Protein AF-A0A858RF73-F1 (afdb_monomer)

Mean predicted aligned error: 11.06 Å

Structure (mmCIF, N/CA/C/O backbone):
data_AF-A0A858RF73-F1
#
_entry.id   AF-A0A858RF73-F1
#
loop_
_atom_site.group_PDB
_atom_site.id
_atom_site.type_symbol
_atom_site.label_atom_id
_atom_site.label_alt_id
_atom_site.label_comp_id
_atom_site.label_asym_id
_atom_site.label_entity_id
_atom_site.label_seq_id
_atom_site.pdbx_PDB_ins_code
_atom_site.Cartn_x
_atom_site.Cartn_y
_atom_site.Cartn_z
_atom_site.occupancy
_atom_site.B_iso_or_equiv
_atom_site.auth_seq_id
_atom_site.auth_comp_id
_atom_site.auth_asym_id
_atom_site.auth_atom_id
_atom_site.pdbx_PDB_model_num
ATOM 1 N N . MET A 1 1 ? -6.865 -16.327 -12.832 1.00 38.84 1 MET A N 1
ATOM 2 C CA . MET A 1 1 ? -8.098 -15.538 -12.627 1.00 38.84 1 MET A CA 1
ATOM 3 C C . MET A 1 1 ? -7.646 -14.221 -12.017 1.00 38.84 1 MET A C 1
ATOM 5 O O . MET A 1 1 ? -6.972 -14.278 -10.998 1.00 38.84 1 MET A O 1
ATOM 9 N N . ALA A 1 2 ? -7.846 -13.083 -12.684 1.00 36.78 2 ALA A N 1
ATOM 10 C CA . ALA A 1 2 ? -7.407 -11.799 -12.136 1.00 36.78 2 ALA A CA 1
ATOM 11 C C . ALA A 1 2 ? -8.245 -11.484 -10.890 1.00 36.78 2 ALA A C 1
ATOM 13 O O . ALA A 1 2 ? -9.472 -11.554 -10.955 1.00 36.78 2 ALA A O 1
ATOM 14 N N . VAL A 1 3 ? -7.595 -11.196 -9.762 1.00 43.50 3 VAL A N 1
ATOM 15 C CA . VAL A 1 3 ? -8.298 -10.731 -8.563 1.00 43.50 3 VAL A CA 1
ATOM 16 C C . VAL A 1 3 ? -8.797 -9.317 -8.873 1.00 43.50 3 VAL A C 1
ATOM 18 O O . VAL A 1 3 ? -7.972 -8.474 -9.237 1.00 43.50 3 VAL A O 1
ATOM 21 N N . PRO A 1 4 ? -10.110 -9.040 -8.805 1.00 59.59 4 PRO A N 1
ATOM 22 C CA . PRO A 1 4 ? -10.608 -7.690 -9.016 1.00 59.59 4 PRO A CA 1
ATOM 23 C C . PRO A 1 4 ? -10.001 -6.778 -7.948 1.00 59.59 4 PRO A C 1
ATOM 25 O O . PRO A 1 4 ? -10.133 -7.039 -6.754 1.00 59.59 4 PRO A O 1
ATOM 28 N N . TYR A 1 5 ? -9.311 -5.728 -8.383 1.00 59.75 5 TYR A N 1
ATOM 29 C CA . TYR A 1 5 ? -8.784 -4.694 -7.503 1.00 59.75 5 TYR A CA 1
ATOM 30 C C . TYR A 1 5 ? -9.421 -3.355 -7.865 1.00 59.75 5 TYR A C 1
ATOM 32 O O . TYR A 1 5 ? -9.633 -3.047 -9.038 1.00 59.75 5 TYR A O 1
ATOM 40 N N . THR A 1 6 ? -9.697 -2.548 -6.846 1.00 63.34 6 THR A N 1
ATOM 41 C CA . THR A 1 6 ? -10.168 -1.173 -7.005 1.00 63.34 6 THR A CA 1
ATOM 42 C C . THR A 1 6 ? -9.096 -0.258 -6.447 1.00 63.34 6 THR A C 1
ATOM 44 O O . THR A 1 6 ? -8.829 -0.268 -5.246 1.00 63.34 6 THR A O 1
ATOM 47 N N . TRP A 1 7 ? -8.463 0.527 -7.316 1.00 64.56 7 TRP A N 1
ATOM 48 C CA . TRP A 1 7 ? -7.555 1.575 -6.868 1.00 64.56 7 TRP A CA 1
ATOM 49 C C . TRP A 1 7 ? -8.360 2.789 -6.410 1.00 64.56 7 TRP A C 1
ATOM 51 O O . TRP A 1 7 ? -9.162 3.328 -7.172 1.00 64.56 7 TRP A O 1
ATOM 61 N N . ILE A 1 8 ? -8.128 3.231 -5.176 1.00 61.16 8 ILE A N 1
ATOM 62 C CA . ILE A 1 8 ? -8.680 4.476 -4.641 1.00 61.16 8 ILE A CA 1
ATOM 63 C C . ILE A 1 8 ? -7.525 5.493 -4.652 1.00 61.16 8 ILE A C 1
ATOM 65 O O . ILE A 1 8 ? -6.563 5.297 -3.908 1.00 61.16 8 ILE A O 1
ATOM 69 N N . PRO A 1 9 ? -7.552 6.526 -5.521 1.00 51.78 9 PRO A N 1
ATOM 70 C CA . PRO A 1 9 ? -6.436 7.457 -5.694 1.00 51.78 9 PRO A CA 1
ATOM 71 C C . PRO A 1 9 ? -5.955 8.083 -4.379 1.00 51.78 9 PRO A C 1
ATOM 73 O O . PRO A 1 9 ? -6.776 8.475 -3.561 1.00 51.78 9 PRO A O 1
ATOM 76 N N . SER A 1 10 ? -4.628 8.173 -4.232 1.00 47.91 10 SER A N 1
ATOM 77 C CA . SER A 1 10 ? -3.803 8.613 -3.090 1.00 47.91 10 SER A CA 1
ATOM 78 C C . SER A 1 10 ? -4.436 9.585 -2.091 1.00 47.91 10 SER A C 1
ATOM 80 O O . SER A 1 10 ? -4.710 10.742 -2.417 1.00 47.91 10 SER A O 1
ATOM 82 N N . TRP A 1 11 ? -4.555 9.134 -0.845 1.00 52.59 11 TRP A N 1
ATOM 83 C CA . TRP A 1 11 ? -5.112 9.867 0.286 1.00 52.59 11 TRP A CA 1
ATOM 84 C C . TRP A 1 11 ? -4.001 10.003 1.352 1.00 52.59 11 TRP A C 1
ATOM 86 O O . TRP A 1 11 ? -3.574 9.014 1.946 1.00 52.59 11 TRP A O 1
ATOM 96 N N . SER A 1 12 ? -3.489 11.221 1.567 1.00 56.09 12 SER A N 1
ATOM 97 C CA . SER A 1 12 ? -2.581 11.593 2.663 1.00 56.09 12 SER A CA 1
ATOM 98 C C . SER A 1 12 ? -3.153 11.153 4.020 1.00 56.09 12 SER A C 1
ATOM 100 O O . SER A 1 12 ? -4.346 10.897 4.146 1.00 56.09 12 SER A O 1
ATOM 102 N N . GLY A 1 13 ? -2.337 11.050 5.076 1.00 60.75 13 GLY A N 1
ATOM 103 C CA . GLY A 1 13 ? -2.698 10.311 6.302 1.00 60.75 13 GLY A CA 1
ATOM 104 C C . GLY A 1 13 ? -4.062 10.615 6.965 1.00 60.75 13 GLY A C 1
ATOM 105 O O . GLY A 1 13 ? -4.575 9.771 7.695 1.00 60.75 13 GLY A O 1
ATOM 106 N N . LYS A 1 14 ? -4.687 11.783 6.757 1.00 65.62 14 LYS A N 1
ATOM 107 C CA . LYS A 1 14 ? -6.074 12.036 7.215 1.00 65.62 14 LYS A CA 1
ATOM 108 C C . LYS A 1 14 ? -7.123 11.426 6.292 1.00 65.62 14 LYS A C 1
ATOM 110 O O . LYS A 1 14 ? -8.140 10.925 6.757 1.00 65.62 14 LYS A O 1
ATOM 115 N N . GLU A 1 15 ? -6.869 11.482 5.000 1.00 72.38 15 GLU A N 1
ATOM 116 C CA . GLU A 1 15 ? -7.739 10.952 3.971 1.00 72.38 15 GLU A CA 1
ATOM 117 C C . GLU A 1 15 ? -7.729 9.415 4.068 1.00 72.38 15 GLU A C 1
ATOM 119 O O . GLU A 1 15 ? -8.795 8.820 4.071 1.00 72.38 15 GLU A O 1
ATOM 124 N N . SER A 1 16 ? -6.603 8.744 4.350 1.00 83.31 16 SER A N 1
ATOM 125 C CA . SER A 1 16 ? -6.603 7.272 4.515 1.00 83.31 16 SER A CA 1
ATOM 126 C C . SER A 1 16 ? -7.621 6.773 5.559 1.00 83.31 16 SER A C 1
ATOM 128 O O . SER A 1 16 ? -8.284 5.755 5.359 1.00 83.31 16 SER A O 1
ATOM 130 N N . ARG A 1 17 ? -7.850 7.546 6.629 1.00 89.62 17 ARG A N 1
ATOM 131 C CA . ARG A 1 17 ? -8.868 7.266 7.659 1.00 89.62 17 ARG A CA 1
ATOM 132 C C . ARG A 1 17 ? -10.298 7.494 7.165 1.00 89.62 17 ARG A C 1
ATOM 134 O O . ARG A 1 17 ? -11.214 6.770 7.555 1.00 89.62 17 ARG A O 1
ATOM 141 N N . GLN A 1 18 ? -10.496 8.450 6.262 1.00 91.25 18 GLN A N 1
ATOM 142 C CA . GLN A 1 18 ? -11.764 8.629 5.560 1.00 91.25 18 GLN A CA 1
ATOM 143 C C . GLN A 1 18 ? -12.116 7.383 4.732 1.00 91.25 18 GLN A C 1
ATOM 145 O O . GLN A 1 18 ? -13.275 6.980 4.720 1.00 91.25 18 GLN A O 1
ATOM 150 N N . ALA A 1 19 ? -11.137 6.754 4.070 1.00 91.12 19 ALA A N 1
ATOM 151 C CA . ALA A 1 19 ? -11.366 5.510 3.333 1.00 91.12 19 ALA A CA 1
ATOM 152 C C . ALA A 1 19 ? -11.594 4.330 4.289 1.00 91.12 19 ALA A C 1
ATOM 154 O O . ALA A 1 19 ? -12.567 3.595 4.133 1.00 91.12 19 ALA A O 1
ATOM 155 N N . LYS A 1 20 ? -10.755 4.195 5.324 1.00 94.56 20 LYS A N 1
ATOM 156 C CA . LYS A 1 20 ? -10.841 3.119 6.325 1.00 94.56 20 LYS A CA 1
ATOM 157 C C . LYS A 1 20 ? -12.199 3.065 7.035 1.00 94.56 20 LYS A C 1
ATOM 159 O O . LYS A 1 20 ? -12.769 2.001 7.235 1.00 94.56 20 LYS A O 1
ATOM 164 N N . THR A 1 21 ? -12.779 4.216 7.354 1.00 97.19 21 THR A N 1
ATOM 165 C CA . THR A 1 21 ? -14.109 4.269 7.988 1.00 97.19 21 THR A CA 1
ATOM 166 C C . THR A 1 21 ? -15.263 3.927 7.035 1.00 97.19 21 THR A C 1
ATOM 168 O O . THR A 1 21 ? -16.386 3.745 7.491 1.00 97.19 21 THR A O 1
ATOM 171 N N . ARG A 1 22 ? -15.000 3.800 5.726 1.00 95.75 22 ARG A N 1
ATOM 172 C CA . ARG A 1 22 ? -15.981 3.504 4.666 1.00 95.75 22 ARG A CA 1
ATOM 173 C C . ARG A 1 22 ? -15.716 2.175 3.954 1.00 95.75 22 ARG A C 1
ATOM 175 O O . ARG A 1 22 ? -16.241 1.953 2.869 1.00 95.75 22 ARG A O 1
ATOM 182 N N . LEU A 1 23 ? -14.926 1.278 4.551 1.00 95.62 23 LEU A N 1
ATOM 183 C CA . LEU A 1 23 ? -14.517 0.009 3.928 1.00 95.62 23 LEU A CA 1
ATOM 184 C C . LEU A 1 23 ? -15.682 -0.824 3.389 1.00 95.62 23 LEU A C 1
ATOM 186 O O . LEU A 1 23 ? -15.539 -1.457 2.346 1.00 95.62 23 LEU A O 1
ATOM 190 N N . PHE A 1 24 ? -16.837 -0.780 4.056 1.00 96.75 24 PHE A N 1
ATOM 191 C CA . PHE A 1 24 ? -18.052 -1.468 3.620 1.00 96.75 24 PHE A CA 1
ATOM 192 C C . PHE A 1 24 ? -18.466 -1.128 2.180 1.00 96.75 24 PHE A C 1
ATOM 194 O O . PHE A 1 24 ? -18.951 -2.000 1.468 1.00 96.75 24 PHE A O 1
ATOM 201 N N . GLU A 1 25 ? -18.254 0.116 1.739 1.00 94.81 25 GLU A N 1
ATOM 202 C CA . GLU A 1 25 ? -18.621 0.571 0.392 1.00 94.81 25 GLU A CA 1
ATOM 203 C C . GLU A 1 25 ? -17.716 0.000 -0.706 1.00 94.81 25 GLU A C 1
ATOM 205 O O . GLU A 1 25 ? -18.100 -0.019 -1.874 1.00 94.81 25 GLU A O 1
ATOM 210 N N . TYR A 1 26 ? -16.502 -0.427 -0.349 1.00 90.25 26 TYR A N 1
ATOM 211 C CA . TYR A 1 26 ? -15.470 -0.798 -1.317 1.00 90.25 26 TYR A CA 1
ATOM 212 C C . TYR A 1 26 ? -15.345 -2.302 -1.530 1.00 90.25 26 TYR A C 1
ATOM 214 O O . TYR A 1 26 ? -14.797 -2.727 -2.546 1.00 90.25 26 TYR A O 1
ATOM 222 N N . THR A 1 27 ? -15.817 -3.112 -0.584 1.00 90.38 27 THR A N 1
ATOM 223 C CA . THR A 1 27 ? -15.728 -4.569 -0.695 1.00 90.38 27 THR A CA 1
ATOM 224 C C . THR A 1 27 ? -16.958 -5.155 -1.402 1.00 90.38 27 THR A C 1
ATOM 226 O O . THR A 1 27 ? -18.083 -4.950 -0.945 1.00 90.38 27 THR A O 1
ATOM 229 N N . PRO A 1 28 ? -16.767 -5.927 -2.488 1.00 90.56 28 PRO A N 1
ATOM 230 C CA . PRO A 1 28 ? -17.842 -6.672 -3.138 1.00 90.56 28 PRO A CA 1
ATOM 231 C C . PRO A 1 28 ? -18.076 -8.060 -2.513 1.00 90.56 28 PRO A C 1
ATOM 233 O O . PRO A 1 28 ? -18.876 -8.827 -3.041 1.00 90.56 28 PRO A O 1
ATOM 236 N N . PHE A 1 29 ? -17.340 -8.426 -1.458 1.00 94.81 29 PHE A N 1
ATOM 237 C CA . PHE A 1 29 ? -17.298 -9.793 -0.935 1.00 94.81 29 PHE A CA 1
ATOM 238 C C . PHE A 1 29 ? -18.193 -9.972 0.286 1.00 94.81 29 PHE A C 1
ATOM 240 O O . PHE A 1 29 ? -18.155 -9.153 1.203 1.00 94.81 29 PHE A O 1
ATOM 247 N N . ASP A 1 30 ? -18.906 -11.099 0.347 1.00 96.25 30 ASP A N 1
ATOM 248 C CA . ASP A 1 30 ? -19.790 -11.450 1.467 1.00 96.25 30 ASP A CA 1
ATOM 249 C C . ASP A 1 30 ? -19.056 -11.573 2.806 1.00 96.25 30 ASP A C 1
ATOM 251 O O . ASP A 1 30 ? -19.640 -11.298 3.851 1.00 96.25 30 ASP A O 1
ATOM 255 N N . LEU A 1 31 ? -17.782 -11.966 2.775 1.00 97.56 31 LEU A N 1
ATOM 256 C CA . LEU A 1 31 ? -16.868 -12.023 3.911 1.00 97.56 31 LEU A CA 1
ATOM 257 C C . LEU A 1 31 ? -15.604 -11.251 3.537 1.00 97.56 31 LEU A C 1
ATOM 259 O O . LEU A 1 31 ? -15.007 -11.502 2.492 1.00 97.56 31 LEU A O 1
ATOM 263 N N . THR A 1 32 ? -15.210 -10.298 4.374 1.00 97.75 32 THR A N 1
ATOM 264 C CA . THR A 1 32 ? -14.082 -9.405 4.093 1.00 97.75 32 THR A CA 1
ATOM 265 C C . THR A 1 32 ? -13.086 -9.420 5.241 1.00 97.75 32 THR A C 1
ATOM 267 O O . THR A 1 32 ? -13.483 -9.273 6.395 1.00 97.75 32 THR A O 1
ATOM 270 N N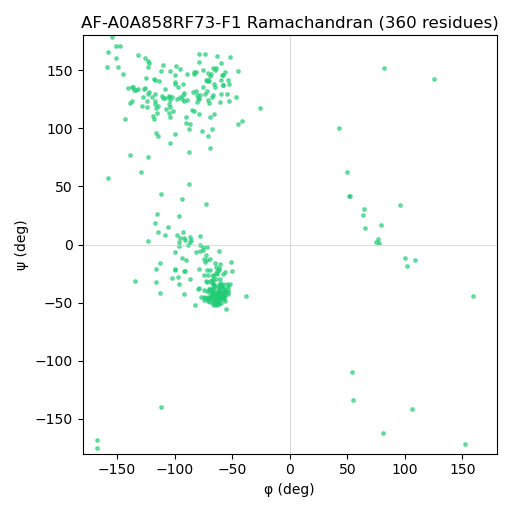 . LEU A 1 33 ? -11.799 -9.542 4.907 1.00 97.31 33 LEU A N 1
ATOM 271 C CA . LEU A 1 33 ? -10.668 -9.244 5.782 1.00 97.31 33 LEU A CA 1
ATOM 272 C C . LEU A 1 33 ? -10.046 -7.919 5.337 1.00 97.31 33 LEU A C 1
ATOM 274 O O . LEU A 1 33 ? -9.586 -7.786 4.205 1.00 97.31 33 LEU A O 1
ATOM 278 N N . PHE A 1 34 ? -10.021 -6.951 6.243 1.00 97.12 34 PHE A N 1
ATOM 279 C CA . PHE A 1 34 ? -9.218 -5.745 6.117 1.00 97.12 34 PHE A CA 1
ATOM 280 C C . PHE A 1 34 ? -7.948 -5.885 6.944 1.00 97.12 34 PHE A C 1
ATOM 282 O O . PHE A 1 34 ? -7.993 -6.354 8.084 1.00 97.12 34 PHE A O 1
ATOM 289 N N . VAL A 1 35 ? -6.845 -5.411 6.375 1.00 95.19 35 VAL A N 1
ATOM 290 C CA . VAL A 1 35 ? -5.550 -5.301 7.034 1.00 95.19 35 VAL A CA 1
ATOM 291 C C . VAL A 1 35 ? -4.920 -3.947 6.711 1.00 95.19 35 VAL A C 1
ATOM 293 O O . VAL A 1 35 ? -4.954 -3.506 5.559 1.00 95.19 35 VAL A O 1
ATOM 296 N N . ASP A 1 36 ? -4.362 -3.274 7.718 1.00 92.81 36 ASP A N 1
ATOM 297 C CA . ASP A 1 36 ? -3.586 -2.052 7.503 1.00 92.81 36 ASP A CA 1
ATOM 298 C C . ASP A 1 36 ? -2.330 -2.363 6.669 1.00 92.81 36 ASP A C 1
ATOM 300 O O . ASP A 1 36 ? -1.784 -3.469 6.688 1.00 92.81 36 ASP A O 1
ATOM 304 N N . THR A 1 37 ? -1.847 -1.369 5.924 1.00 86.56 37 THR A N 1
ATOM 305 C CA . THR A 1 37 ? -0.692 -1.523 5.022 1.00 86.56 37 THR A CA 1
ATOM 306 C C . THR A 1 37 ? 0.637 -1.720 5.748 1.00 86.56 37 THR A C 1
ATOM 308 O O . THR A 1 37 ? 1.629 -2.088 5.127 1.00 86.56 37 THR A O 1
ATOM 311 N N . ASP A 1 38 ? 0.669 -1.484 7.056 1.00 85.75 38 ASP A N 1
ATOM 312 C CA . ASP A 1 38 ? 1.795 -1.759 7.942 1.00 85.75 38 ASP A CA 1
ATOM 313 C C . ASP A 1 38 ? 1.648 -3.107 8.664 1.00 85.75 38 ASP A C 1
ATOM 315 O O . ASP A 1 38 ? 2.239 -3.312 9.725 1.00 85.75 38 ASP A O 1
ATOM 319 N N . THR A 1 39 ? 0.888 -4.044 8.090 1.00 87.62 39 THR A N 1
ATOM 320 C CA . THR A 1 39 ? 0.773 -5.414 8.595 1.00 87.62 39 THR A CA 1
ATOM 321 C C . THR A 1 39 ? 1.443 -6.441 7.682 1.00 87.62 39 THR A C 1
ATOM 323 O O . THR A 1 39 ? 1.602 -6.231 6.479 1.00 87.62 39 THR A O 1
ATOM 326 N N . VAL A 1 40 ? 1.858 -7.571 8.258 1.00 84.94 40 VAL A N 1
ATOM 327 C CA . VAL A 1 40 ? 2.479 -8.692 7.536 1.00 84.94 40 VAL A CA 1
ATOM 328 C C . VAL A 1 40 ? 1.843 -10.003 7.980 1.00 84.94 40 VAL A C 1
ATOM 330 O O . VAL A 1 40 ? 1.719 -10.253 9.178 1.00 84.94 40 VAL A O 1
ATOM 333 N N . PHE A 1 41 ? 1.481 -10.859 7.025 1.00 85.38 41 PHE A N 1
ATOM 334 C CA . PHE A 1 41 ? 0.985 -12.207 7.302 1.00 85.38 41 PHE A CA 1
ATOM 335 C C . PHE A 1 41 ? 2.145 -13.160 7.595 1.00 85.38 41 PHE A C 1
ATOM 337 O O . PHE A 1 41 ? 3.069 -13.285 6.793 1.00 85.38 41 PHE A O 1
ATOM 344 N N . GLY A 1 42 ? 2.080 -13.843 8.734 1.00 82.56 42 GLY A N 1
ATOM 345 C CA . GLY A 1 42 ? 2.960 -14.962 9.074 1.00 82.56 42 GLY A CA 1
ATOM 346 C C . GLY A 1 42 ? 2.397 -16.321 8.658 1.00 82.56 42 GLY A C 1
ATOM 347 O O . GLY A 1 42 ? 3.160 -17.261 8.455 1.00 82.56 42 GLY A O 1
ATOM 348 N N . GLU A 1 43 ? 1.076 -16.433 8.493 1.00 86.06 43 GLU A N 1
ATOM 349 C CA . GLU A 1 43 ? 0.406 -17.671 8.089 1.00 86.06 43 GLU A CA 1
ATOM 350 C C . GLU A 1 43 ? -0.892 -17.398 7.309 1.00 86.06 43 GLU A C 1
ATOM 352 O O . GLU A 1 43 ? -1.362 -16.261 7.220 1.00 86.06 43 GLU A O 1
ATOM 357 N N . ALA A 1 44 ? -1.471 -18.454 6.731 1.00 89.44 44 ALA A N 1
ATOM 358 C CA . ALA A 1 44 ? -2.781 -18.385 6.090 1.00 89.44 44 ALA A C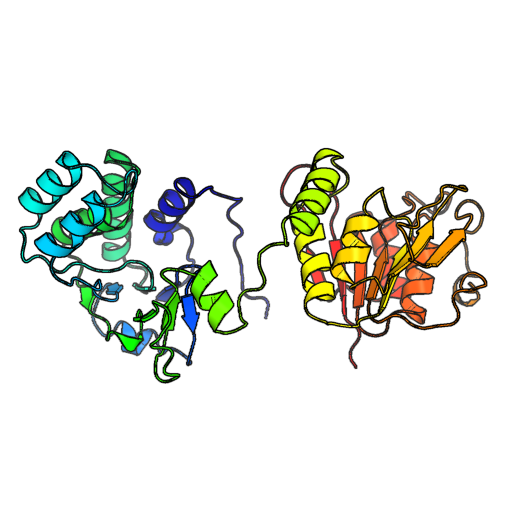A 1
ATOM 359 C C . ALA A 1 44 ? -3.898 -18.235 7.134 1.00 89.44 44 ALA A C 1
ATOM 361 O O . ALA A 1 44 ? -3.860 -18.862 8.189 1.00 89.44 44 ALA A O 1
ATOM 362 N N . ILE A 1 45 ? -4.913 -17.433 6.815 1.00 93.56 45 ILE A N 1
ATOM 363 C CA . ILE A 1 45 ? -5.986 -17.081 7.747 1.00 93.56 45 ILE A CA 1
ATOM 364 C C . ILE A 1 45 ? -7.305 -17.720 7.321 1.00 93.56 45 ILE A C 1
ATOM 366 O O . ILE A 1 45 ? -7.762 -17.508 6.197 1.00 93.56 45 ILE A O 1
ATOM 370 N N . ASP A 1 46 ? -7.954 -18.426 8.246 1.00 96.06 46 ASP A N 1
ATOM 371 C CA . ASP A 1 46 ? -9.344 -18.854 8.098 1.00 96.06 46 ASP A CA 1
ATOM 372 C C . ASP A 1 46 ? -10.286 -17.752 8.615 1.00 96.06 46 ASP A C 1
ATOM 374 O O . ASP A 1 46 ? -10.490 -17.572 9.817 1.00 96.06 46 ASP A O 1
ATOM 378 N N . MET A 1 47 ? -10.842 -16.964 7.692 1.00 96.81 47 MET A N 1
ATOM 379 C CA . MET A 1 47 ? -11.721 -15.838 8.029 1.00 96.81 47 MET A CA 1
ATOM 380 C C . MET A 1 47 ? -13.049 -16.278 8.663 1.00 96.81 47 MET A C 1
ATOM 382 O O . MET A 1 47 ? -13.612 -15.538 9.472 1.00 96.81 47 MET A O 1
ATOM 386 N N . GLU A 1 48 ? -13.555 -17.457 8.296 1.00 97.69 48 GLU A N 1
ATOM 387 C CA . GLU A 1 48 ? -14.802 -18.011 8.827 1.00 97.69 48 GLU A CA 1
ATOM 388 C C . GLU A 1 48 ? -14.611 -18.396 10.297 1.00 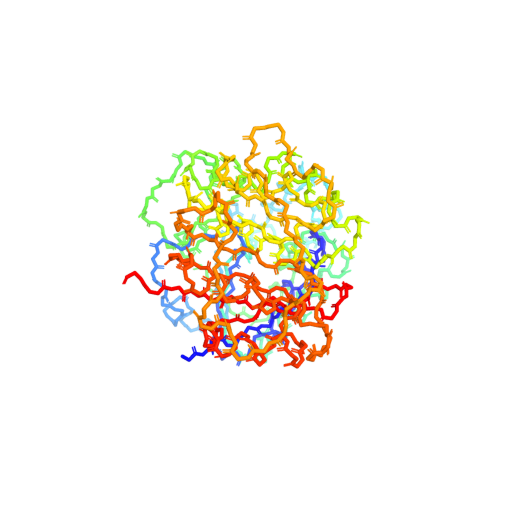97.69 48 GLU A C 1
ATOM 390 O O . GLU A 1 48 ? -15.409 -18.005 11.151 1.00 97.69 48 GLU A O 1
ATOM 395 N N . GLU A 1 49 ? -13.499 -19.062 10.619 1.00 96.44 49 GLU A N 1
ATOM 396 C CA . GLU A 1 49 ? -13.119 -19.371 12.000 1.00 96.44 49 GLU A CA 1
ATOM 397 C C . GLU A 1 49 ? -12.861 -18.095 12.818 1.00 96.44 49 GLU A C 1
ATOM 399 O O . GLU A 1 49 ? -13.340 -17.961 13.957 1.00 96.44 49 GLU A O 1
ATOM 404 N N . LEU A 1 50 ? -12.136 -17.125 12.242 1.00 96.19 50 LEU A N 1
ATOM 405 C CA . LEU A 1 50 ? -11.861 -15.850 12.904 1.00 96.19 50 LEU A CA 1
ATOM 406 C C . LEU A 1 50 ? -13.145 -15.135 13.300 1.00 96.19 50 LEU A C 1
ATOM 408 O O . LEU A 1 50 ? -13.260 -14.704 14.450 1.00 96.19 50 LEU A O 1
ATOM 412 N N . LEU A 1 51 ? -14.116 -15.051 12.392 1.00 98.25 51 LEU A N 1
ATOM 413 C CA . LEU A 1 51 ? -15.382 -14.377 12.648 1.00 98.25 51 LEU A CA 1
ATOM 414 C C . LEU A 1 51 ? -16.306 -15.195 13.564 1.00 98.25 51 LEU A C 1
ATOM 416 O O . LEU A 1 51 ? -16.867 -14.655 14.521 1.00 98.25 51 LEU A O 1
ATOM 420 N N . GLY A 1 52 ? -16.439 -16.499 13.311 1.00 97.25 52 GLY A N 1
ATOM 421 C CA . GLY A 1 52 ? -17.431 -17.360 13.952 1.00 97.25 52 GLY A CA 1
ATOM 422 C C . GLY A 1 52 ? -18.856 -16.822 13.776 1.00 97.25 52 GLY A C 1
ATOM 423 O O . GLY A 1 52 ? -19.241 -16.381 12.694 1.00 97.25 52 GLY A O 1
ATOM 424 N N . ASP A 1 53 ? -19.622 -16.805 14.870 1.00 97.56 53 ASP A N 1
ATOM 425 C CA . ASP A 1 53 ? -21.009 -16.315 14.883 1.00 97.56 53 ASP A CA 1
ATOM 426 C C . ASP A 1 53 ? -21.133 -14.795 15.091 1.00 97.56 53 ASP A C 1
ATOM 428 O O . ASP A 1 53 ? -22.250 -14.293 15.262 1.00 97.56 53 ASP A O 1
ATOM 432 N N . ALA A 1 54 ? -20.019 -14.058 15.153 1.00 98.31 54 ALA A N 1
ATOM 433 C CA . ALA A 1 54 ? -20.024 -12.612 15.358 1.00 98.31 54 ALA A CA 1
ATOM 434 C C . ALA A 1 54 ? -20.354 -11.846 14.067 1.00 98.31 54 ALA A C 1
ATOM 436 O O . ALA A 1 54 ? -20.299 -12.380 12.963 1.00 98.31 54 ALA A O 1
ATOM 437 N N . ASP A 1 55 ? -20.703 -10.568 14.215 1.00 98.38 55 ASP A N 1
ATOM 438 C CA . ASP A 1 55 ? -20.956 -9.687 13.071 1.00 98.38 55 ASP A CA 1
ATOM 439 C C . ASP A 1 55 ? -19.638 -9.038 12.586 1.00 98.38 55 ASP A C 1
ATOM 441 O O . ASP A 1 55 ? -19.471 -8.745 11.402 1.00 98.38 55 ASP A O 1
ATOM 445 N N . LEU A 1 56 ? -18.692 -8.844 13.512 1.00 98.44 56 LEU A N 1
ATOM 446 C CA . LEU A 1 56 ? -17.373 -8.248 13.304 1.00 98.44 56 LEU A CA 1
ATOM 447 C C . LEU A 1 56 ? -16.343 -8.929 14.222 1.00 98.44 56 LEU A C 1
ATOM 449 O O . LEU A 1 56 ? -16.664 -9.287 15.356 1.00 98.44 56 LEU A O 1
ATOM 453 N N . ALA A 1 57 ? -15.097 -9.067 13.779 1.00 98.56 57 ALA A N 1
ATOM 454 C CA . ALA A 1 57 ? -13.989 -9.534 14.607 1.00 98.56 57 ALA A CA 1
ATOM 455 C C . ALA A 1 57 ? -12.767 -8.620 14.463 1.00 98.56 57 ALA A C 1
ATOM 457 O O . ALA A 1 57 ? -12.408 -8.237 13.350 1.00 98.56 57 ALA A O 1
ATOM 458 N N . MET A 1 58 ? -12.153 -8.245 15.590 1.00 98.25 58 MET A N 1
ATOM 459 C CA . MET A 1 58 ? -11.012 -7.318 15.653 1.00 98.25 58 MET A CA 1
ATOM 460 C C . MET A 1 58 ? -10.087 -7.638 16.826 1.00 98.25 58 MET A C 1
ATOM 462 O O . MET A 1 58 ? -10.532 -8.149 17.856 1.00 98.25 58 MET A O 1
ATOM 466 N N . GLY A 1 59 ? -8.807 -7.290 16.703 1.00 96.06 59 GLY A N 1
ATOM 467 C CA . GLY A 1 59 ? -7.866 -7.353 17.823 1.00 96.06 59 GLY A CA 1
ATOM 468 C C . GLY A 1 59 ? -8.178 -6.302 18.890 1.00 96.06 59 GLY A C 1
ATOM 469 O O . GLY A 1 59 ? -8.602 -5.190 18.576 1.00 96.06 59 GLY A O 1
ATOM 470 N N . LEU A 1 60 ? -7.956 -6.637 20.161 1.00 96.75 60 LEU A N 1
ATOM 471 C CA . LEU A 1 60 ? -7.904 -5.623 21.215 1.00 96.75 60 LEU A CA 1
ATOM 472 C C . LEU A 1 60 ? -6.630 -4.787 21.066 1.00 96.75 60 LEU A C 1
ATOM 474 O O . LEU A 1 60 ? -5.592 -5.294 20.644 1.00 96.75 60 LEU A O 1
ATOM 478 N N . ASP A 1 61 ? -6.713 -3.517 21.443 1.00 94.94 61 ASP A N 1
ATOM 479 C CA . ASP A 1 61 ? -5.547 -2.648 21.535 1.00 94.94 61 ASP A CA 1
ATOM 480 C C . ASP A 1 61 ? -4.551 -3.160 22.595 1.00 94.94 61 ASP A C 1
ATOM 482 O O . ASP A 1 61 ? -4.901 -3.959 23.475 1.00 94.94 61 ASP A O 1
ATOM 486 N N . ALA A 1 62 ? -3.300 -2.691 22.524 1.00 90.69 62 ALA A N 1
ATOM 487 C CA . ALA A 1 62 ? -2.277 -2.993 23.522 1.00 90.69 62 ALA A CA 1
ATOM 488 C C . ALA A 1 62 ? -2.760 -2.649 24.943 1.00 90.69 62 ALA A C 1
ATOM 490 O O . ALA A 1 62 ? -2.524 -3.426 25.874 1.00 90.69 62 ALA A O 1
ATOM 491 N N . ASP A 1 63 ? -3.499 -1.542 25.077 1.00 93.88 63 ASP A N 1
ATOM 492 C CA . ASP A 1 63 ? -4.295 -1.216 26.256 1.00 93.88 63 ASP A CA 1
ATOM 493 C C . ASP A 1 63 ? -5.776 -1.571 26.006 1.00 93.88 63 ASP A C 1
ATOM 495 O O . ASP A 1 63 ? -6.536 -0.743 25.501 1.00 93.88 63 ASP A O 1
ATOM 499 N N . PRO A 1 64 ? -6.254 -2.766 26.409 1.00 95.31 64 PRO A N 1
ATOM 500 C CA . PRO A 1 64 ? -7.575 -3.275 26.014 1.00 95.31 64 PRO A CA 1
ATOM 501 C C . PRO A 1 64 ? -8.760 -2.550 26.675 1.00 95.31 64 PRO A C 1
ATOM 503 O O . PRO A 1 64 ? -9.911 -2.889 26.414 1.00 95.31 64 PRO A O 1
ATOM 506 N N . GLN A 1 65 ? -8.503 -1.585 27.560 1.00 97.81 65 GLN A N 1
ATOM 507 C CA . GLN A 1 65 ? -9.523 -0.780 28.230 1.00 97.81 65 GLN A CA 1
ATOM 508 C C . GLN A 1 65 ? -9.479 0.650 27.706 1.00 97.81 65 GLN A C 1
ATOM 510 O O . GLN A 1 65 ? -8.439 1.312 27.798 1.00 97.81 65 GLN A O 1
ATOM 515 N N . LEU A 1 66 ? -10.626 1.141 27.239 1.00 97.94 66 LEU A N 1
ATOM 516 C CA . LEU A 1 66 ? -10.764 2.439 26.584 1.00 97.94 66 LEU A CA 1
ATOM 517 C C . LEU A 1 66 ? -10.204 3.585 27.428 1.00 97.94 66 LEU A C 1
ATOM 519 O O . LEU A 1 66 ? -9.478 4.424 26.905 1.00 97.94 66 LEU A O 1
ATOM 523 N N . GLY A 1 67 ? -10.457 3.592 28.739 1.00 97.62 67 GLY A N 1
ATOM 524 C CA . GLY A 1 67 ? -9.940 4.614 29.651 1.00 97.62 67 GLY A CA 1
ATOM 525 C C . GLY A 1 67 ? -8.416 4.737 29.638 1.00 97.62 67 GLY A C 1
ATOM 526 O O . GLY A 1 67 ? -7.887 5.845 29.737 1.00 97.62 67 GLY A O 1
ATOM 527 N N . ARG A 1 68 ? -7.688 3.623 29.509 1.00 96.62 68 ARG A N 1
ATOM 528 C CA . ARG A 1 68 ? -6.220 3.639 29.450 1.00 96.62 68 ARG A CA 1
ATOM 529 C C . ARG A 1 68 ? -5.735 3.962 28.042 1.00 96.62 68 ARG A C 1
ATOM 531 O O . ARG A 1 68 ? -4.994 4.930 27.879 1.00 96.62 68 ARG A O 1
ATOM 538 N N . GLY A 1 69 ? -6.228 3.236 27.039 1.00 95.38 69 GLY A N 1
ATOM 539 C CA . GLY A 1 69 ? -5.802 3.406 25.648 1.00 95.38 69 GLY A CA 1
ATOM 540 C C . GLY A 1 69 ? -6.098 4.801 25.087 1.00 95.38 69 GLY A C 1
ATOM 541 O O . GLY A 1 69 ? -5.215 5.443 24.520 1.00 95.38 69 GLY A O 1
ATOM 542 N N . ALA A 1 70 ? -7.290 5.353 25.337 1.00 96.19 70 ALA A N 1
ATOM 543 C CA . ALA A 1 70 ? -7.655 6.690 24.859 1.00 96.19 70 ALA A CA 1
ATOM 544 C C . ALA A 1 70 ? -6.746 7.793 25.427 1.00 96.19 70 ALA A C 1
ATOM 546 O O . ALA A 1 70 ? -6.407 8.751 24.731 1.00 96.19 70 ALA A O 1
ATOM 547 N N . ARG A 1 71 ? -6.297 7.653 26.681 1.00 96.19 71 ARG A N 1
ATOM 548 C CA . ARG A 1 71 ? -5.397 8.624 27.323 1.00 96.19 71 ARG A CA 1
ATOM 549 C C . ARG A 1 71 ? -3.967 8.535 26.795 1.00 96.19 71 ARG A C 1
ATOM 551 O O . ARG A 1 71 ? -3.268 9.547 26.797 1.00 96.19 71 ARG A O 1
ATOM 558 N N . VAL A 1 72 ? -3.528 7.376 26.295 1.00 93.50 72 VAL A N 1
ATOM 559 C CA . VAL A 1 72 ? -2.230 7.255 25.607 1.00 93.50 72 VAL A CA 1
ATOM 560 C C . VAL A 1 72 ? -2.194 8.152 24.369 1.00 93.50 72 VAL A C 1
ATOM 562 O O . VAL A 1 72 ? -1.178 8.805 24.129 1.00 93.50 72 VAL A O 1
ATOM 565 N N . PHE A 1 73 ? -3.307 8.283 23.642 1.00 91.38 73 PHE A N 1
ATOM 566 C CA . PHE A 1 73 ? -3.370 9.116 22.436 1.00 91.38 73 PHE A CA 1
ATOM 567 C C . PHE A 1 73 ? -3.154 10.609 22.720 1.00 91.38 73 PHE A C 1
ATOM 569 O O . PHE A 1 73 ? -2.671 11.325 21.844 1.00 91.38 73 PHE A O 1
ATOM 576 N N . LEU A 1 74 ? -3.422 11.088 23.943 1.00 93.69 74 LEU A N 1
ATOM 577 C CA . LEU A 1 74 ? -3.154 12.481 24.332 1.00 93.69 74 LEU A CA 1
ATOM 578 C C . LEU A 1 74 ? -1.659 12.832 24.306 1.00 93.69 74 LEU A C 1
ATOM 580 O O . LEU A 1 74 ? -1.312 14.007 24.218 1.00 93.69 74 LEU A O 1
ATOM 584 N N . LYS A 1 75 ? -0.771 11.829 24.339 1.00 93.06 75 LYS A N 1
ATOM 585 C CA . LYS A 1 75 ? 0.681 12.021 24.215 1.00 93.06 75 LYS A CA 1
ATOM 586 C C . LYS A 1 75 ? 1.124 12.350 22.786 1.00 93.06 75 LYS A C 1
ATOM 588 O O . LYS A 1 75 ? 2.265 12.765 22.604 1.00 93.06 75 LYS A O 1
ATOM 593 N N . TYR A 1 76 ? 0.251 12.176 21.791 1.00 87.06 76 TYR A N 1
ATOM 594 C CA . TYR A 1 76 ? 0.564 12.344 20.372 1.00 87.06 76 TYR A CA 1
ATOM 595 C C . TYR A 1 76 ? -0.252 13.502 19.777 1.00 87.06 76 TYR A C 1
ATOM 597 O O . TYR A 1 76 ? -1.412 13.319 19.383 1.00 87.06 76 TYR A O 1
ATOM 605 N N . PRO A 1 77 ? 0.329 14.717 19.695 1.00 80.88 77 PRO A N 1
ATOM 606 C CA . PRO A 1 77 ? -0.337 15.866 19.094 1.00 80.88 77 PRO A CA 1
ATOM 607 C C . PRO A 1 77 ? -0.845 15.540 17.683 1.00 80.88 77 PRO A C 1
ATOM 609 O O . PRO A 1 77 ? -0.090 15.113 16.816 1.00 80.88 77 PRO A O 1
ATOM 612 N N . GLY A 1 78 ? -2.148 15.725 17.460 1.00 84.31 78 GLY A N 1
ATOM 613 C CA . GLY A 1 78 ? -2.809 15.442 16.180 1.00 84.31 78 GLY A CA 1
ATOM 614 C C . GLY A 1 78 ? -3.604 14.133 16.135 1.00 84.31 78 GLY A C 1
ATOM 615 O O . GLY A 1 78 ? -4.513 14.034 15.314 1.00 84.31 78 GLY A O 1
ATOM 616 N N . PHE A 1 79 ? -3.358 13.182 17.044 1.00 87.38 79 PHE A N 1
ATOM 617 C CA . PHE A 1 79 ? -4.118 11.922 17.100 1.00 87.38 79 PHE A CA 1
ATOM 618 C C . PHE A 1 79 ? -5.479 12.084 17.778 1.00 87.38 79 PHE A C 1
ATOM 620 O O . PHE A 1 79 ? -6.453 11.481 17.340 1.00 87.38 79 PHE A O 1
ATOM 627 N N . THR A 1 80 ? -5.562 12.911 18.821 1.00 94.31 80 THR A N 1
ATOM 628 C CA . THR A 1 80 ? -6.814 13.191 19.542 1.00 94.31 80 THR A CA 1
ATOM 629 C C . THR A 1 80 ? -6.770 14.566 20.225 1.00 94.31 80 THR A C 1
ATOM 631 O O . THR A 1 80 ? -5.774 15.289 20.108 1.00 94.31 80 THR A O 1
ATOM 634 N N . SER A 1 81 ? -7.855 14.958 20.890 1.00 96.12 81 SER A N 1
ATOM 635 C CA . SER A 1 81 ? -7.939 16.080 21.830 1.00 96.12 81 SER A CA 1
ATOM 636 C C . SER A 1 81 ? -8.513 15.602 23.168 1.00 96.12 81 SER A C 1
ATOM 638 O O . SER A 1 81 ? -9.182 14.573 23.223 1.00 96.12 81 SER A O 1
ATOM 640 N N . ALA A 1 82 ? -8.291 16.359 24.249 1.00 97.06 82 ALA A N 1
ATOM 641 C CA . ALA A 1 82 ? -8.903 16.051 25.547 1.00 97.06 82 ALA A CA 1
ATOM 642 C C . ALA A 1 82 ? -10.436 15.989 25.448 1.00 97.06 82 ALA A C 1
ATOM 644 O O . ALA A 1 82 ? -11.036 15.034 25.919 1.00 97.06 82 ALA A O 1
ATOM 645 N N . ALA A 1 83 ? -11.044 16.933 24.722 1.00 97.62 83 ALA A N 1
ATOM 646 C CA . ALA A 1 83 ? -12.487 16.958 24.497 1.00 97.62 83 ALA A CA 1
ATOM 647 C C . ALA A 1 83 ? -13.010 15.691 23.795 1.00 97.62 83 ALA A C 1
ATOM 649 O O . ALA A 1 83 ? -14.046 15.164 24.189 1.00 97.62 83 ALA A O 1
ATOM 650 N N . GLU A 1 84 ? -12.290 15.176 22.789 1.00 97.94 84 GLU A N 1
ATOM 651 C CA . GLU A 1 84 ? -12.685 13.936 22.108 1.00 97.94 84 GLU A CA 1
ATOM 652 C C . GLU A 1 84 ? -12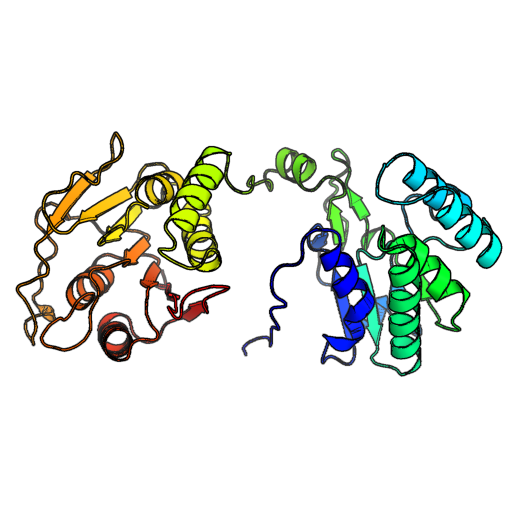.590 12.724 23.042 1.00 97.94 84 GLU A C 1
ATOM 654 O O . GLU A 1 84 ? -13.478 11.866 23.042 1.00 97.94 84 GLU A O 1
ATOM 659 N N . VAL A 1 85 ? -11.522 12.644 23.840 1.00 98.12 85 VAL A N 1
ATOM 660 C CA . VAL A 1 85 ? -11.347 11.579 24.835 1.00 98.12 85 VAL A CA 1
ATOM 661 C C . VAL A 1 85 ? -12.465 11.637 25.873 1.00 98.12 85 VAL A C 1
ATOM 663 O O . VAL A 1 85 ? -13.119 10.622 26.095 1.00 98.12 85 VAL A O 1
ATOM 666 N N . ASP A 1 86 ? -12.743 12.808 26.442 1.00 98.31 86 ASP A N 1
ATOM 667 C CA . ASP A 1 86 ? -13.778 12.990 27.459 1.00 98.31 86 ASP A CA 1
ATOM 668 C C . ASP A 1 86 ? -15.176 12.650 26.919 1.00 98.31 86 ASP A C 1
ATOM 670 O O . ASP A 1 86 ? -15.907 11.904 27.569 1.00 98.31 86 ASP A O 1
ATOM 674 N N . GLU A 1 87 ? -15.551 13.105 25.711 1.00 98.31 87 GLU A N 1
ATOM 675 C CA . GLU A 1 87 ? -16.826 12.701 25.080 1.00 98.31 87 GLU A CA 1
ATOM 676 C C . GLU A 1 87 ? -16.903 11.178 24.930 1.00 98.31 87 GLU A C 1
ATOM 678 O O . GLU A 1 87 ? -17.916 10.560 25.262 1.00 98.31 87 GLU A O 1
ATOM 683 N N . THR A 1 88 ? -15.822 10.561 24.452 1.00 98.50 88 THR A N 1
ATOM 684 C CA . THR A 1 88 ? -15.777 9.118 24.193 1.00 98.50 88 THR A CA 1
ATOM 685 C C . THR A 1 88 ? -15.897 8.311 25.485 1.00 98.50 88 THR A C 1
ATOM 687 O O . THR A 1 88 ? -16.649 7.337 25.525 1.00 98.50 88 THR A O 1
ATOM 690 N N . LEU A 1 89 ? -15.209 8.726 26.553 1.00 98.38 89 LEU A N 1
ATOM 691 C CA . LEU A 1 89 ? -15.273 8.073 27.862 1.00 98.38 89 LEU A CA 1
ATOM 692 C C . LEU A 1 89 ? -16.624 8.278 28.548 1.00 98.38 89 LEU A C 1
ATOM 694 O O . LEU A 1 89 ? -17.135 7.334 29.145 1.00 98.38 89 LEU A O 1
ATOM 698 N N . ASN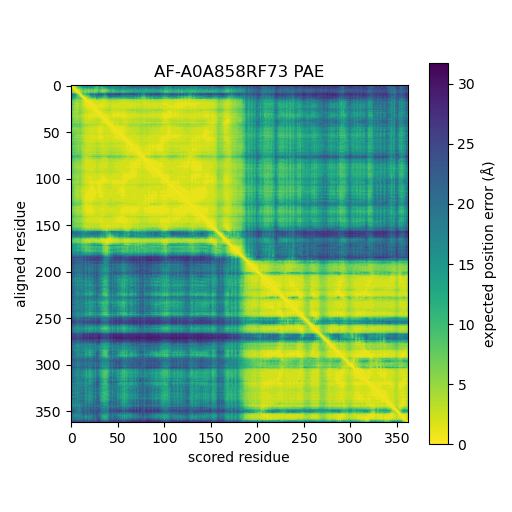 A 1 90 ? -17.230 9.459 28.421 1.00 98.50 90 ASN A N 1
ATOM 699 C CA . ASN A 1 90 ? -18.571 9.717 28.947 1.00 98.50 90 ASN A CA 1
ATOM 700 C C . ASN A 1 90 ? -19.636 8.872 28.238 1.00 98.50 90 ASN A C 1
ATOM 702 O O . ASN A 1 90 ? -20.587 8.428 28.877 1.00 98.50 90 ASN A O 1
ATOM 706 N N . LEU A 1 91 ? -19.478 8.640 26.931 1.00 98.25 91 LEU A N 1
ATOM 707 C CA . LEU A 1 91 ? -20.405 7.823 26.152 1.00 98.25 91 LEU A CA 1
ATOM 708 C C . LEU A 1 91 ? -20.240 6.324 26.433 1.00 98.25 91 LEU A C 1
ATOM 710 O O . LEU A 1 91 ? -21.233 5.630 26.626 1.00 98.25 91 LEU A O 1
ATOM 714 N N . CYS A 1 92 ? -19.002 5.825 26.421 1.00 98.31 92 CYS A N 1
ATOM 715 C CA . CYS A 1 92 ? -18.734 4.383 26.402 1.00 98.31 92 CYS A CA 1
ATOM 716 C C . CYS A 1 92 ? -18.387 3.804 27.781 1.00 98.31 92 CYS A C 1
ATOM 718 O O . CYS A 1 92 ? -18.532 2.604 28.001 1.00 98.31 92 CYS A O 1
ATOM 720 N N . GLY A 1 93 ? -17.923 4.641 28.711 1.00 98.44 93 GLY A N 1
ATOM 721 C CA . GLY A 1 93 ? -17.349 4.225 29.988 1.00 98.44 93 GLY A CA 1
ATOM 722 C C . GLY A 1 93 ? -15.875 3.813 29.882 1.00 98.44 93 GLY A C 1
ATOM 723 O O . GLY A 1 93 ? -15.397 3.336 28.854 1.00 98.44 93 GLY A O 1
ATOM 724 N N . GLU A 1 94 ? -15.124 3.972 30.974 1.00 98.31 94 GLU A N 1
ATOM 725 C CA . GLU A 1 94 ? -13.675 3.702 30.986 1.00 98.31 94 GLU A CA 1
ATOM 726 C C . GLU A 1 94 ? -13.306 2.227 30.789 1.00 98.31 94 GLU A C 1
ATOM 728 O O . GLU A 1 94 ? -12.217 1.913 30.302 1.00 98.31 94 GLU A O 1
ATOM 733 N N . THR A 1 95 ? -14.198 1.320 31.181 1.00 98.25 95 THR A N 1
ATOM 734 C CA . THR A 1 95 ? -13.989 -0.130 31.106 1.00 98.25 95 THR A CA 1
ATOM 735 C C . THR A 1 95 ? -14.414 -0.725 29.768 1.00 98.25 95 THR A C 1
ATOM 737 O O . THR A 1 95 ? -14.269 -1.934 29.584 1.00 98.25 95 THR A O 1
ATOM 740 N N . PHE A 1 96 ? -14.919 0.095 28.839 1.00 98.44 96 PHE A N 1
ATOM 741 C CA . PHE A 1 96 ? -15.308 -0.363 27.512 1.00 98.44 96 PHE A CA 1
ATOM 742 C C . PHE A 1 96 ? -14.114 -1.021 26.796 1.00 98.44 96 PHE A C 1
ATOM 744 O O . PHE A 1 96 ? -12.997 -0.492 26.882 1.00 98.44 96 PHE A O 1
ATOM 751 N N . PRO A 1 97 ? -14.307 -2.156 26.098 1.00 98.12 97 PRO A N 1
ATOM 752 C CA . PRO A 1 97 ? -13.236 -2.790 25.340 1.00 98.12 97 PRO A CA 1
ATOM 753 C C . PRO A 1 97 ? -12.682 -1.856 24.261 1.00 98.12 97 PRO A C 1
ATOM 755 O O . PRO A 1 97 ? -13.433 -1.297 23.460 1.00 98.12 97 PRO A O 1
ATOM 758 N N . PHE A 1 98 ? -11.363 -1.694 24.225 1.00 98.12 98 PHE A N 1
ATOM 759 C CA . PHE A 1 98 ? -10.692 -0.877 23.220 1.00 98.12 98 PHE A CA 1
ATOM 760 C C . PHE A 1 98 ? -10.094 -1.769 22.141 1.00 98.12 98 PHE A C 1
ATOM 762 O O . PHE A 1 98 ? -9.211 -2.580 22.414 1.00 98.12 98 PHE A O 1
ATOM 769 N N . PHE A 1 99 ? -10.610 -1.638 20.923 1.00 98.00 99 PHE A N 1
ATOM 770 C CA . PHE A 1 99 ? -10.195 -2.434 19.771 1.00 98.00 99 PHE A CA 1
ATOM 771 C C . PHE A 1 99 ? -9.215 -1.660 18.895 1.00 98.00 99 PHE A C 1
ATOM 773 O O . PHE A 1 99 ? -9.351 -0.448 18.733 1.00 98.00 99 PHE A O 1
ATOM 780 N N . ASN A 1 100 ? -8.271 -2.382 18.300 1.00 96.69 100 ASN A N 1
ATOM 781 C CA . ASN A 1 100 ? -7.385 -1.893 17.256 1.00 96.69 100 ASN A CA 1
ATOM 782 C C . ASN A 1 100 ? -7.974 -2.274 15.886 1.00 96.69 100 ASN A C 1
ATOM 784 O O . ASN A 1 100 ? -8.295 -3.436 15.632 1.00 96.69 100 ASN A O 1
ATOM 788 N N . SER A 1 101 ? -8.121 -1.281 15.010 1.00 96.69 101 SER A N 1
ATOM 789 C CA . SER A 1 101 ? -8.757 -1.403 13.691 1.00 96.69 101 SER A CA 1
ATOM 790 C C . SER A 1 101 ? -7.804 -1.860 12.581 1.00 96.69 101 SER A C 1
ATOM 792 O O . SER A 1 101 ? -8.174 -1.820 11.410 1.00 96.69 101 SER A O 1
ATOM 794 N N . GLY A 1 102 ? -6.562 -2.220 12.908 1.00 95.44 102 GLY A N 1
ATOM 795 C CA . GLY A 1 102 ? -5.545 -2.631 11.938 1.00 95.44 102 GLY A CA 1
ATOM 796 C C . GLY A 1 102 ? -5.822 -3.978 11.286 1.00 95.44 102 GLY A C 1
ATOM 797 O O . GLY A 1 102 ? -5.357 -4.221 10.180 1.00 95.44 102 GLY A O 1
ATOM 798 N N . VAL A 1 103 ? -6.637 -4.821 11.925 1.00 97.06 103 VAL A N 1
ATOM 799 C CA . VAL A 1 103 ? -7.142 -6.071 11.354 1.00 97.06 103 VAL A CA 1
ATOM 800 C C . VAL A 1 103 ? -8.618 -6.209 11.701 1.00 97.06 103 VAL A C 1
ATOM 802 O O . VAL A 1 103 ? -8.989 -6.183 12.878 1.00 97.06 103 VAL A O 1
ATOM 805 N N . MET A 1 104 ? -9.464 -6.353 10.679 1.00 98.44 104 MET A N 1
ATOM 806 C CA . MET A 1 104 ? -10.915 -6.477 10.837 1.00 98.44 104 MET A CA 1
ATOM 807 C C . MET A 1 104 ? -11.464 -7.572 9.925 1.00 98.44 104 MET A C 1
ATOM 809 O O . MET A 1 104 ? -11.139 -7.600 8.742 1.00 98.44 104 MET A O 1
ATOM 813 N N . VAL A 1 105 ? -12.348 -8.425 10.445 1.00 98.44 105 VAL A N 1
ATOM 814 C CA . VAL A 1 105 ? -13.097 -9.414 9.651 1.00 98.44 105 VAL A CA 1
ATOM 815 C C . VAL A 1 105 ? -14.590 -9.192 9.837 1.00 98.44 105 VAL A C 1
ATOM 817 O O . VAL A 1 105 ? -15.041 -9.073 10.973 1.00 98.44 105 VAL A O 1
ATOM 820 N N . TRP A 1 106 ? -15.370 -9.137 8.759 1.00 98.62 106 TRP A N 1
ATOM 821 C CA . TRP A 1 106 ? -16.827 -8.968 8.844 1.00 98.62 106 TRP A CA 1
ATOM 822 C C . TRP A 1 106 ? -17.566 -9.613 7.677 1.00 98.62 106 TRP A C 1
ATOM 824 O O . TRP A 1 106 ? -16.995 -9.828 6.606 1.00 98.62 106 TRP A O 1
ATOM 834 N N . ARG A 1 107 ? -18.867 -9.862 7.876 1.00 97.44 107 ARG A N 1
ATOM 835 C CA . ARG A 1 107 ? -19.799 -10.224 6.799 1.00 97.44 107 ARG A CA 1
ATOM 836 C C . ARG A 1 107 ? -20.553 -9.018 6.261 1.00 97.44 107 ARG A C 1
ATOM 838 O O . ARG A 1 107 ? -20.854 -8.099 7.012 1.00 97.44 107 ARG A O 1
ATOM 845 N N . GLN A 1 108 ? -20.945 -9.054 4.994 1.00 96.62 108 GLN A N 1
ATOM 846 C CA . GLN A 1 108 ? -21.846 -8.075 4.383 1.00 96.62 108 GLN A CA 1
ATOM 847 C C . GLN A 1 108 ? -23.277 -8.242 4.909 1.00 96.62 108 GLN A C 1
ATOM 849 O O . GLN A 1 108 ? -24.071 -9.029 4.404 1.00 96.62 108 GLN A O 1
ATOM 854 N N . THR A 1 109 ? -23.615 -7.495 5.957 1.00 97.62 109 THR A N 1
ATOM 855 C CA . THR A 1 109 ? -24.964 -7.448 6.535 1.00 97.62 109 THR A CA 1
ATOM 856 C C . THR A 1 109 ? -25.428 -6.007 6.745 1.00 97.62 109 THR A C 1
ATOM 858 O O . THR A 1 109 ? -24.623 -5.077 6.829 1.00 97.62 109 THR A O 1
ATOM 861 N N . GLU A 1 110 ? -26.732 -5.804 6.927 1.00 97.88 110 GLU A N 1
ATOM 862 C CA . GLU A 1 110 ? -27.273 -4.480 7.268 1.00 97.88 110 GLU A CA 1
ATOM 863 C C . GLU A 1 110 ? -26.783 -3.972 8.635 1.00 97.88 110 GLU A C 1
ATOM 865 O O . GLU A 1 110 ? -26.583 -2.774 8.823 1.00 97.88 110 GLU A O 1
ATOM 870 N N . LYS A 1 111 ? -26.495 -4.873 9.585 1.00 98.12 111 LYS A N 1
ATOM 871 C CA . LYS A 1 111 ? -25.910 -4.490 10.881 1.00 98.12 111 LYS A CA 1
ATOM 872 C C . LYS A 1 111 ? -24.492 -3.950 10.726 1.00 98.12 111 LYS A C 1
ATOM 874 O O . LYS A 1 111 ? -24.159 -2.918 11.303 1.00 98.12 111 LYS A O 1
ATOM 879 N N . THR A 1 112 ? -23.663 -4.635 9.942 1.00 98.19 112 THR A N 1
ATOM 880 C CA . THR A 1 112 ? -22.298 -4.185 9.641 1.00 98.19 112 THR A CA 1
ATOM 881 C C . THR A 1 112 ? -22.306 -2.904 8.812 1.00 98.19 112 THR A C 1
ATOM 883 O O . THR A 1 112 ? -21.514 -2.015 9.106 1.00 98.19 112 THR A O 1
ATOM 886 N N . ARG A 1 113 ? -23.241 -2.751 7.858 1.00 98.19 113 ARG A N 1
ATOM 887 C CA . ARG A 1 113 ? -23.443 -1.502 7.104 1.00 98.19 113 ARG A CA 1
ATOM 888 C C . ARG A 1 113 ? -23.689 -0.334 8.057 1.00 98.19 113 ARG A C 1
ATOM 890 O O . ARG A 1 113 ? -22.929 0.630 8.054 1.00 98.19 113 ARG A O 1
ATOM 897 N N . ALA A 1 114 ? -24.694 -0.469 8.925 1.00 98.38 114 ALA A N 1
ATOM 898 C CA . ALA A 1 114 ? -25.056 0.556 9.899 1.00 98.38 114 ALA A CA 1
ATOM 899 C C . ALA A 1 114 ? -23.896 0.890 10.854 1.00 98.38 114 ALA A C 1
ATOM 901 O O . ALA A 1 114 ? -23.703 2.050 11.219 1.00 98.38 114 ALA A O 1
ATOM 902 N N . PHE A 1 115 ? -23.089 -0.106 11.235 1.00 98.62 115 PHE A N 1
ATOM 903 C CA . PHE A 1 115 ? -21.871 0.115 12.012 1.00 98.62 115 PHE A CA 1
ATOM 904 C C . PHE A 1 115 ? -20.833 0.961 11.259 1.00 98.62 115 PHE A C 1
ATOM 906 O O . PHE A 1 115 ? -20.349 1.940 11.826 1.00 98.62 115 PHE A O 1
ATOM 913 N N . PHE A 1 116 ? -20.509 0.639 10.003 1.00 98.56 116 PHE A N 1
ATOM 914 C CA . PHE A 1 116 ? -19.538 1.414 9.219 1.00 98.56 116 PHE A CA 1
ATOM 915 C C . PHE A 1 116 ? -20.033 2.838 8.936 1.00 98.56 116 PHE A C 1
ATOM 917 O O . PHE A 1 116 ? -19.275 3.794 9.095 1.00 98.56 116 PHE A O 1
ATOM 924 N N . GLU A 1 117 ? -21.319 3.010 8.618 1.00 98.44 117 GLU A N 1
ATOM 925 C CA . GLU A 1 117 ? -21.942 4.334 8.486 1.00 98.44 117 GLU A CA 1
ATOM 926 C C . GLU A 1 117 ? -21.801 5.141 9.783 1.00 98.44 117 GLU A C 1
ATOM 928 O O . GLU A 1 117 ? -21.371 6.300 9.772 1.00 98.44 117 GLU A O 1
ATOM 933 N N . ARG A 1 118 ? -22.090 4.512 10.929 1.00 98.62 118 ARG A N 1
ATOM 934 C CA . ARG A 1 118 ? -21.941 5.140 12.242 1.00 98.62 118 ARG A CA 1
ATOM 935 C C . ARG A 1 118 ? -20.488 5.494 12.549 1.00 98.62 118 ARG A C 1
ATOM 937 O O . ARG A 1 118 ? -20.233 6.588 13.051 1.00 98.62 118 ARG A O 1
ATOM 944 N N . TRP A 1 119 ? -19.546 4.608 12.238 1.00 98.62 119 TRP A N 1
ATOM 945 C CA . TRP A 1 119 ? -18.114 4.839 12.426 1.00 98.62 119 TRP A CA 1
ATOM 946 C C . TRP A 1 119 ? -17.623 6.030 11.610 1.00 98.62 119 TRP A C 1
ATOM 948 O O . TRP A 1 119 ? -16.954 6.914 12.153 1.00 98.62 119 TRP A O 1
ATOM 958 N N . HIS A 1 120 ? -18.030 6.124 10.345 1.00 98.12 120 HIS A N 1
ATOM 959 C CA . HIS A 1 120 ? -17.688 7.258 9.497 1.00 98.12 120 HIS A CA 1
ATOM 960 C C . HIS A 1 120 ? -18.262 8.584 10.017 1.00 98.12 120 HIS A C 1
ATOM 962 O O . HIS A 1 120 ? -17.547 9.591 10.062 1.00 98.12 120 HIS A O 1
ATOM 968 N N . LEU A 1 121 ? -19.520 8.591 10.472 1.00 98.38 121 LEU A N 1
ATOM 969 C CA . LEU A 1 121 ? -20.148 9.771 11.078 1.00 98.38 121 LEU A CA 1
ATOM 970 C C . LEU A 1 121 ? -19.417 10.217 12.354 1.00 98.38 121 LEU A C 1
ATOM 972 O O . LEU A 1 121 ? -19.139 11.405 12.525 1.00 98.38 121 LEU A O 1
ATOM 976 N N . GLU A 1 122 ? -19.066 9.275 13.232 1.00 98.44 122 GLU A N 1
ATOM 977 C CA . GLU A 1 122 ? -18.321 9.560 14.462 1.00 98.44 122 GLU A CA 1
ATOM 978 C C . GLU A 1 122 ? -16.897 10.056 14.190 1.00 98.44 122 GLU A C 1
ATOM 980 O O . GLU A 1 122 ? -16.393 10.909 14.927 1.00 98.44 122 GLU A O 1
ATOM 985 N N . TRP A 1 123 ? -16.252 9.569 13.127 1.00 97.38 123 TRP A N 1
ATOM 986 C CA . TRP A 1 123 ? -14.948 10.066 12.695 1.00 97.38 123 TRP A CA 1
ATOM 987 C C . TRP A 1 123 ? -15.057 11.474 12.107 1.00 97.38 123 TRP A C 1
ATOM 989 O O . TRP A 1 123 ? -14.243 12.337 12.435 1.00 97.38 123 TRP A O 1
ATOM 999 N N . CYS A 1 124 ? -16.096 11.755 11.315 1.00 96.81 124 CYS A N 1
ATOM 1000 C CA . CYS A 1 124 ? -16.318 13.062 10.696 1.00 96.81 124 CYS A CA 1
ATOM 1001 C C . CYS A 1 124 ? -16.434 14.223 11.696 1.00 96.81 124 CYS A C 1
ATOM 1003 O O . CYS A 1 124 ? -16.114 15.352 11.316 1.00 96.81 124 CYS A O 1
ATOM 1005 N N . LYS A 1 125 ? -16.841 13.963 12.948 1.00 97.25 125 LYS A N 1
ATOM 1006 C CA . LYS A 1 125 ? -16.896 14.967 14.027 1.00 97.25 125 LYS A CA 1
ATOM 1007 C C . LYS A 1 125 ? -15.529 15.593 14.329 1.00 97.25 125 LYS A C 1
ATOM 1009 O O . LYS A 1 125 ? -15.437 16.798 14.539 1.00 97.25 125 LYS A O 1
ATOM 1014 N N . TYR A 1 126 ? -14.479 14.772 14.348 1.00 95.56 126 TYR A N 1
ATOM 1015 C CA . TYR A 1 126 ? -13.148 15.163 14.828 1.00 95.56 126 TYR A CA 1
ATOM 1016 C C . TYR A 1 126 ? -12.076 15.115 13.737 1.00 95.56 126 TYR A C 1
ATOM 1018 O O . TYR A 1 126 ? -11.149 15.927 13.749 1.00 95.56 126 TYR A O 1
ATOM 1026 N N . ARG A 1 127 ? -12.209 14.187 12.779 1.00 94.44 127 ARG A N 1
ATOM 1027 C CA . ARG A 1 127 ? -11.281 13.935 11.662 1.00 94.44 127 ARG A CA 1
ATOM 1028 C C . ARG A 1 127 ? -9.832 13.738 12.120 1.00 94.44 127 ARG A C 1
ATOM 1030 O O . ARG A 1 127 ? -8.893 14.267 11.517 1.00 94.44 127 ARG A O 1
ATOM 1037 N N . ARG A 1 128 ? -9.666 13.000 13.221 1.00 92.62 128 ARG A N 1
ATOM 1038 C CA . ARG A 1 128 ? -8.373 12.619 13.809 1.00 92.62 128 ARG A CA 1
ATOM 1039 C C . ARG A 1 128 ? -8.157 11.111 13.663 1.00 92.62 128 ARG A C 1
ATOM 1041 O O . ARG A 1 128 ? -8.468 10.574 12.600 1.00 92.62 128 ARG A O 1
ATOM 1048 N N . ALA A 1 129 ? -7.616 10.439 14.681 1.00 92.00 129 ALA A N 1
ATOM 1049 C CA . ALA A 1 129 ? -7.521 8.985 14.703 1.00 92.00 129 ALA A CA 1
ATOM 1050 C C . ALA A 1 129 ? -8.913 8.333 14.591 1.00 92.00 129 ALA A C 1
ATOM 1052 O O . ALA A 1 129 ? -9.910 8.845 15.095 1.00 92.00 129 ALA A O 1
ATOM 1053 N N . ASP A 1 130 ? -8.981 7.189 13.921 1.00 95.75 130 ASP A N 1
ATOM 1054 C CA . ASP A 1 130 ? -10.212 6.434 13.684 1.00 95.75 130 ASP A CA 1
ATOM 1055 C C . ASP A 1 130 ? -10.656 5.606 14.900 1.00 95.75 130 ASP A C 1
ATOM 1057 O O . ASP A 1 130 ? -11.840 5.298 15.024 1.00 95.75 130 ASP A O 1
ATOM 1061 N N . GLN A 1 131 ? -9.749 5.296 15.830 1.00 96.50 131 GLN A N 1
ATOM 1062 C CA . GLN A 1 131 ? -10.001 4.340 16.916 1.00 96.50 131 GLN A CA 1
ATOM 1063 C C . GLN A 1 131 ? -10.949 4.855 18.017 1.00 96.50 131 GLN A C 1
ATOM 1065 O O . GLN A 1 131 ? -11.719 4.084 18.586 1.00 96.50 131 GLN A O 1
ATOM 1070 N N . LEU A 1 132 ? -10.965 6.162 18.310 1.00 97.88 132 LEU A N 1
ATOM 1071 C CA . LEU A 1 132 ? -11.958 6.722 19.244 1.00 97.88 132 LEU A CA 1
ATOM 1072 C C . LEU A 1 132 ? -13.342 6.802 18.596 1.00 97.88 132 LEU A C 1
ATOM 1074 O O . LEU A 1 132 ? -14.342 6.471 19.229 1.00 97.88 132 LEU A O 1
ATOM 1078 N N . ALA A 1 133 ? -13.397 7.162 17.311 1.00 98.25 133 ALA A N 1
ATOM 1079 C CA . ALA A 1 133 ? -14.626 7.080 16.530 1.00 98.25 133 ALA A CA 1
ATOM 1080 C C . ALA A 1 133 ? -15.160 5.643 16.450 1.00 98.25 133 ALA A C 1
ATOM 1082 O O . ALA A 1 133 ? -16.369 5.439 16.552 1.00 98.25 133 ALA A O 1
ATOM 1083 N N . LEU A 1 134 ? -14.264 4.657 16.338 1.00 98.50 134 LEU A N 1
ATOM 1084 C CA . LEU A 1 134 ? -14.601 3.237 16.379 1.00 98.50 134 LEU A CA 1
ATOM 1085 C C . LEU A 1 134 ? -15.264 2.879 17.710 1.00 98.50 134 LEU A C 1
ATOM 1087 O O . LEU A 1 134 ? -16.347 2.303 17.709 1.00 98.50 134 LEU A O 1
ATOM 1091 N N . ALA A 1 135 ? -14.662 3.266 18.840 1.00 98.50 135 ALA A N 1
ATOM 1092 C CA . ALA A 1 135 ? -15.229 3.005 20.163 1.00 98.50 135 ALA A CA 1
ATOM 1093 C C . ALA A 1 135 ? -16.645 3.593 20.307 1.00 98.50 135 ALA A C 1
ATOM 1095 O O . ALA A 1 135 ? -17.564 2.891 20.730 1.00 98.50 135 ALA A O 1
ATOM 1096 N N . ARG A 1 136 ? -16.856 4.843 19.866 1.00 98.69 136 ARG A N 1
ATOM 1097 C CA . ARG A 1 136 ? -18.183 5.484 19.876 1.00 98.69 136 ARG A CA 1
ATOM 1098 C C . ARG A 1 136 ? -19.189 4.753 18.980 1.00 98.69 136 ARG A C 1
ATOM 1100 O O . ARG A 1 136 ? -20.351 4.601 19.360 1.00 98.69 136 ARG A O 1
ATOM 1107 N N . ALA A 1 137 ? -18.770 4.279 17.808 1.00 98.69 137 ALA A N 1
ATOM 1108 C CA . ALA A 1 137 ? -19.631 3.517 16.906 1.00 98.69 137 ALA A CA 1
ATOM 1109 C C . ALA A 1 137 ? -20.008 2.147 17.477 1.00 98.69 137 ALA A C 1
ATOM 1111 O O . ALA A 1 137 ? -21.183 1.789 17.468 1.00 98.69 137 ALA A O 1
ATOM 1112 N N . LEU A 1 138 ? -19.049 1.422 18.053 1.00 98.50 138 LEU A N 1
ATOM 1113 C CA . LEU A 1 138 ? -19.299 0.155 18.742 1.00 98.50 138 LEU A CA 1
ATOM 1114 C C . LEU A 1 138 ? -20.251 0.331 19.926 1.00 98.50 138 LEU A C 1
ATOM 1116 O O . LEU A 1 138 ? -21.188 -0.441 20.074 1.00 98.50 138 LEU A O 1
ATOM 1120 N N . CYS A 1 139 ? -20.059 1.374 20.736 1.00 98.00 139 CYS A N 1
ATOM 1121 C CA . CYS A 1 139 ? -20.923 1.645 21.882 1.00 98.00 139 CYS A CA 1
ATOM 1122 C C . CYS A 1 139 ? -22.354 2.043 21.483 1.00 98.00 139 CYS A C 1
ATOM 1124 O O . CYS A 1 139 ? -23.298 1.793 22.229 1.00 98.00 139 CYS A O 1
ATOM 1126 N N . SER A 1 140 ? -22.528 2.694 20.329 1.00 97.94 140 SER A N 1
ATOM 1127 C CA . SER A 1 140 ? -23.835 3.197 19.877 1.00 97.94 140 SER A CA 1
ATOM 1128 C C . SER A 1 140 ? -24.564 2.265 18.909 1.00 97.94 140 SER A C 1
ATOM 1130 O O . SER A 1 140 ? -25.656 2.598 18.449 1.00 97.94 140 SER A O 1
ATOM 1132 N N . THR A 1 141 ? -23.994 1.100 18.605 1.00 97.88 141 THR A N 1
ATOM 1133 C CA . THR A 1 141 ? -24.600 0.093 17.728 1.00 97.88 141 THR A CA 1
ATOM 1134 C C . THR A 1 141 ? -24.742 -1.235 18.461 1.00 97.88 141 THR A C 1
ATOM 1136 O O . THR A 1 141 ? -24.032 -1.516 19.418 1.00 97.88 141 THR A O 1
ATOM 1139 N N . ASN A 1 142 ? -25.674 -2.079 18.017 1.00 95.75 142 ASN A N 1
ATOM 1140 C CA . ASN A 1 142 ? -25.873 -3.418 18.583 1.00 95.75 142 ASN A CA 1
ATOM 1141 C C . ASN A 1 142 ? -25.089 -4.488 17.795 1.00 95.75 142 ASN A C 1
ATOM 1143 O O . ASN A 1 142 ? -25.620 -5.561 17.495 1.00 95.75 142 ASN A O 1
ATOM 1147 N N . ILE A 1 143 ? -23.869 -4.153 17.362 1.00 98.25 143 ILE A N 1
ATOM 1148 C CA . ILE A 1 143 ? -23.009 -5.064 16.600 1.00 98.25 143 ILE A CA 1
ATOM 1149 C C . ILE A 1 143 ? -22.293 -6.023 17.554 1.00 98.25 143 ILE A C 1
ATOM 1151 O O . ILE A 1 143 ? -21.723 -5.607 18.563 1.00 98.25 143 ILE A O 1
ATOM 1155 N N . ARG A 1 144 ? -22.310 -7.324 17.252 1.00 98.25 144 ARG A N 1
ATOM 1156 C CA . ARG A 1 144 ? -21.580 -8.317 18.048 1.00 98.25 144 ARG A CA 1
ATOM 1157 C C . ARG A 1 144 ? -20.140 -8.380 17.568 1.00 98.25 144 ARG A C 1
ATOM 1159 O O . ARG A 1 144 ? -19.890 -8.787 16.433 1.00 98.25 144 ARG A O 1
ATOM 1166 N N . VAL A 1 145 ? -19.213 -8.010 18.448 1.00 98.44 145 VAL A N 1
ATOM 1167 C CA . VAL A 1 145 ? -17.776 -8.041 18.162 1.00 98.44 145 VAL A CA 1
ATOM 1168 C C . VAL A 1 145 ? -17.111 -9.211 18.871 1.00 98.44 145 VAL A C 1
ATOM 1170 O O . VAL A 1 145 ? -17.221 -9.346 20.090 1.00 98.44 145 VAL A O 1
ATOM 1173 N N . LYS A 1 146 ? -16.372 -10.025 18.118 1.00 98.44 146 LYS A N 1
ATOM 1174 C CA . LYS A 1 146 ? -15.446 -11.019 18.660 1.00 98.44 146 LYS A CA 1
ATOM 1175 C C . LYS A 1 146 ? -14.056 -10.401 18.796 1.00 98.44 146 LYS A C 1
ATOM 1177 O O . LYS A 1 146 ? -13.489 -9.908 17.822 1.00 98.44 146 LYS A O 1
ATOM 1182 N N . ALA A 1 147 ? -13.501 -10.436 20.004 1.00 98.19 147 ALA A N 1
ATOM 1183 C CA . ALA A 1 147 ? -12.098 -10.102 20.212 1.00 98.19 147 ALA A CA 1
ATOM 1184 C C . ALA A 1 147 ? -11.218 -11.210 19.621 1.00 98.19 147 ALA A C 1
ATOM 1186 O O . ALA A 1 147 ? -11.371 -12.382 19.971 1.00 98.19 147 ALA A O 1
ATOM 1187 N N . LEU A 1 148 ? -10.317 -10.834 18.719 1.00 96.94 148 LEU A N 1
ATOM 1188 C CA . LEU A 1 148 ? -9.323 -11.737 18.156 1.00 96.94 148 LEU A CA 1
ATOM 1189 C C . LEU A 1 148 ? -8.207 -12.001 19.167 1.00 96.94 148 LEU A C 1
ATOM 1191 O O . LEU A 1 148 ? -7.860 -11.135 19.977 1.00 96.94 148 LEU A O 1
ATOM 1195 N N . ASP A 1 149 ? -7.616 -13.193 19.080 1.00 94.88 149 ASP A N 1
ATOM 1196 C CA . ASP A 1 149 ? -6.364 -13.483 19.772 1.00 94.88 149 ASP A CA 1
ATOM 1197 C C . ASP A 1 149 ? -5.275 -12.494 19.325 1.00 94.88 149 ASP A C 1
ATOM 1199 O O . ASP A 1 149 ? -5.227 -12.077 18.162 1.00 94.88 149 ASP A O 1
ATOM 1203 N N . LYS A 1 150 ? -4.375 -12.130 20.245 1.00 91.50 150 LYS A N 1
ATOM 1204 C CA . LYS A 1 150 ? -3.296 -11.169 19.980 1.00 91.50 150 LYS A CA 1
ATOM 1205 C C . LYS A 1 150 ? -2.415 -11.570 18.795 1.00 91.50 150 LYS A C 1
ATOM 1207 O O . LYS A 1 150 ? -1.815 -10.687 18.195 1.00 91.50 150 LYS A O 1
ATOM 1212 N N . ARG A 1 151 ? -2.347 -12.856 18.422 1.00 92.19 151 ARG A N 1
ATOM 1213 C CA . ARG A 1 151 ? -1.606 -13.330 17.240 1.00 92.19 151 ARG A CA 1
ATOM 1214 C C . ARG A 1 151 ? -2.109 -12.760 15.912 1.00 92.19 151 ARG A C 1
ATOM 1216 O O . ARG A 1 151 ? -1.351 -12.785 14.951 1.00 92.19 151 ARG A O 1
ATOM 1223 N N . PHE A 1 152 ? -3.357 -12.294 15.845 1.00 93.31 152 PHE A N 1
ATOM 1224 C CA . PHE A 1 152 ? -3.978 -11.785 14.616 1.00 93.31 152 PHE A CA 1
ATOM 1225 C C . PHE A 1 152 ? -3.895 -10.265 14.473 1.00 93.31 152 PHE A C 1
ATOM 1227 O O . PHE A 1 152 ? -4.382 -9.732 13.487 1.00 93.31 152 PHE A O 1
ATOM 1234 N N . ASN A 1 153 ? -3.320 -9.559 15.446 1.00 92.06 153 ASN A N 1
ATOM 1235 C CA . ASN A 1 153 ? -3.037 -8.129 15.346 1.00 92.06 153 ASN A CA 1
ATOM 1236 C C . ASN A 1 153 ? -1.917 -7.770 16.336 1.00 92.06 153 ASN A C 1
ATOM 1238 O O . ASN A 1 153 ? -2.124 -7.020 17.292 1.00 92.06 153 ASN A O 1
ATOM 1242 N N . PHE A 1 154 ? -0.762 -8.432 16.200 1.00 86.12 154 PHE A N 1
ATOM 1243 C CA . PHE A 1 154 ? 0.298 -8.354 17.203 1.00 86.12 154 PHE A CA 1
ATOM 1244 C C . PHE A 1 154 ? 1.160 -7.102 16.989 1.00 86.12 154 PHE A C 1
ATOM 1246 O O . PHE A 1 154 ? 1.868 -7.040 15.983 1.00 86.12 154 PHE A O 1
ATOM 1253 N N . PRO A 1 155 ? 1.176 -6.132 17.921 1.00 84.88 155 PRO A N 1
ATOM 1254 C CA . PRO A 1 155 ? 2.005 -4.946 17.783 1.00 84.88 155 PRO A CA 1
ATOM 1255 C C . PRO A 1 155 ? 3.486 -5.309 17.927 1.00 84.88 155 PRO A C 1
ATOM 1257 O O . PRO A 1 155 ? 3.967 -5.619 19.017 1.00 84.88 155 PRO A O 1
ATOM 1260 N N . VAL A 1 156 ? 4.231 -5.244 16.830 1.00 80.19 156 VAL A N 1
ATOM 1261 C CA . VAL A 1 156 ? 5.686 -5.399 16.841 1.00 80.19 156 VAL A CA 1
ATOM 1262 C C . VAL A 1 156 ? 6.301 -4.047 17.172 1.00 80.19 156 VAL A C 1
ATOM 1264 O O . VAL A 1 156 ? 5.937 -3.039 16.572 1.00 80.19 156 VAL A O 1
ATOM 1267 N N . LEU A 1 157 ? 7.233 -4.008 18.130 1.00 71.62 157 LEU A N 1
ATOM 1268 C CA . LEU A 1 157 ? 7.900 -2.766 18.546 1.00 71.62 157 LEU A CA 1
ATOM 1269 C C . LEU A 1 157 ? 9.412 -2.739 18.279 1.00 71.62 157 LEU A C 1
ATOM 1271 O O . LEU A 1 157 ? 9.971 -1.643 18.270 1.00 71.62 157 LEU A O 1
ATOM 1275 N N . SER A 1 158 ? 10.082 -3.892 18.120 1.00 57.38 158 SER A N 1
ATOM 1276 C CA . SER A 1 158 ? 11.478 -4.067 17.626 1.00 57.38 158 SER A CA 1
ATOM 1277 C C . SER A 1 158 ? 12.078 -5.414 18.053 1.00 57.38 158 SER A C 1
ATOM 1279 O O . SER A 1 158 ? 12.700 -6.112 17.262 1.00 57.38 158 SER A O 1
ATOM 1281 N N . LYS A 1 159 ? 11.891 -5.801 19.321 1.00 56.47 159 LYS A N 1
ATOM 1282 C CA . LYS A 1 159 ? 12.656 -6.892 19.960 1.00 56.47 159 LYS A CA 1
ATOM 1283 C C . LYS A 1 159 ? 11.940 -8.244 20.021 1.00 56.47 159 LYS A C 1
ATOM 1285 O O . LYS A 1 159 ? 12.558 -9.232 20.399 1.00 56.47 159 LYS A O 1
ATOM 1290 N N . ASP A 1 160 ? 10.674 -8.280 19.619 1.00 58.62 160 ASP A N 1
ATOM 1291 C CA . ASP A 1 160 ? 9.772 -9.413 19.854 1.00 58.62 160 ASP A CA 1
ATOM 1292 C C . ASP A 1 160 ? 9.332 -10.111 18.558 1.00 58.62 160 ASP A C 1
ATOM 1294 O O . ASP A 1 160 ? 8.248 -10.692 18.515 1.00 58.62 160 ASP A O 1
ATOM 1298 N N . LEU A 1 161 ? 10.130 -10.050 17.480 1.00 61.62 161 LEU A N 1
ATOM 1299 C CA . LEU A 1 161 ? 9.853 -10.850 16.281 1.00 61.62 161 LEU A CA 1
ATOM 1300 C C . LEU A 1 161 ? 10.094 -12.332 16.565 1.00 61.62 161 LEU A C 1
ATOM 1302 O O . LEU A 1 161 ? 11.142 -12.904 16.278 1.00 61.62 161 LEU A O 1
ATOM 1306 N N . VAL A 1 162 ? 9.074 -12.948 17.140 1.00 63.50 162 VAL A N 1
ATOM 1307 C CA . VAL A 1 162 ? 8.890 -14.388 17.167 1.00 63.50 162 VAL A CA 1
ATOM 1308 C C . VAL A 1 162 ? 8.015 -14.730 15.963 1.00 63.50 162 VAL A C 1
ATOM 1310 O O . VAL A 1 162 ? 6.939 -14.156 15.799 1.00 63.50 162 VAL A O 1
ATOM 1313 N N . TYR A 1 163 ? 8.482 -15.636 15.098 1.00 64.75 163 TYR A N 1
ATOM 1314 C CA . TYR A 1 163 ? 7.792 -16.087 13.875 1.00 64.75 163 TYR A CA 1
ATOM 1315 C C . TYR A 1 163 ? 6.575 -17.000 14.158 1.00 64.75 163 TYR A C 1
ATOM 1317 O O . TYR A 1 163 ? 6.329 -17.961 13.440 1.00 64.75 163 TYR A O 1
ATOM 1325 N N . ASP A 1 164 ? 5.845 -16.754 15.247 1.00 78.75 164 ASP A N 1
ATOM 1326 C CA . ASP A 1 164 ? 4.718 -17.567 15.715 1.00 78.75 164 ASP A CA 1
ATOM 1327 C C . ASP A 1 164 ? 3.371 -16.822 15.663 1.00 78.75 164 ASP A C 1
ATOM 1329 O O . ASP A 1 164 ? 2.389 -17.280 16.255 1.00 78.75 164 ASP A O 1
ATOM 1333 N N . LYS A 1 165 ? 3.315 -15.650 15.015 1.00 80.94 165 LYS A N 1
ATOM 1334 C CA . LYS A 1 165 ? 2.100 -14.830 14.912 1.00 80.94 165 LYS A CA 1
ATOM 1335 C C . LYS A 1 165 ? 1.487 -14.946 13.526 1.00 80.94 165 LYS A C 1
ATOM 1337 O O . LYS A 1 165 ? 2.182 -15.104 12.527 1.00 80.94 165 LYS A O 1
ATOM 1342 N N . ALA A 1 166 ? 0.167 -14.818 13.491 1.00 85.69 166 ALA A N 1
ATOM 1343 C CA . ALA A 1 166 ? -0.604 -14.912 12.265 1.00 85.69 166 ALA A CA 1
ATOM 1344 C C . ALA A 1 166 ? -0.497 -13.631 11.437 1.00 85.69 166 ALA A C 1
ATOM 1346 O O . ALA A 1 166 ? -0.294 -13.678 10.226 1.00 85.69 166 ALA A O 1
ATOM 1347 N N . ILE A 1 167 ? -0.625 -12.482 12.111 1.00 87.56 167 ILE A N 1
ATOM 1348 C CA . ILE A 1 167 ? -0.522 -11.151 11.517 1.00 87.56 167 ILE A CA 1
ATOM 1349 C C . ILE A 1 167 ? 0.266 -10.242 12.467 1.00 87.56 167 ILE A C 1
ATOM 1351 O O . ILE A 1 167 ? -0.110 -10.028 13.625 1.00 87.56 167 ILE A O 1
ATOM 1355 N N . TYR A 1 168 ? 1.361 -9.696 11.953 1.00 86.06 168 TYR A N 1
ATOM 1356 C CA . TYR A 1 168 ? 2.224 -8.732 12.626 1.00 86.06 168 TYR A CA 1
ATOM 1357 C C . TYR A 1 168 ? 1.777 -7.319 12.277 1.00 86.06 168 TYR A C 1
ATOM 1359 O O . TYR A 1 168 ? 1.670 -7.009 11.097 1.00 86.06 168 TYR A O 1
ATOM 1367 N N . HIS A 1 169 ? 1.571 -6.454 13.270 1.00 87.62 169 HIS A N 1
ATOM 1368 C CA . HIS A 1 169 ? 1.272 -5.031 13.082 1.00 87.62 169 HIS A CA 1
ATOM 1369 C C . HIS A 1 169 ? 2.504 -4.185 13.410 1.00 87.62 169 HIS A C 1
ATOM 1371 O O . HIS A 1 169 ? 2.962 -4.134 14.553 1.00 87.62 169 HIS A O 1
ATOM 1377 N N . LEU A 1 170 ? 3.085 -3.537 12.404 1.00 84.19 170 LEU A N 1
ATOM 1378 C CA . LEU A 1 170 ? 4.367 -2.847 12.507 1.00 84.19 170 LEU A CA 1
ATOM 1379 C C . LEU A 1 170 ? 4.180 -1.394 12.988 1.00 84.19 170 LEU A C 1
ATOM 1381 O O . LEU A 1 170 ? 4.272 -0.451 12.206 1.00 84.19 170 LEU A O 1
ATOM 1385 N N . ILE A 1 171 ? 3.999 -1.196 14.301 1.00 70.88 171 ILE A N 1
ATOM 1386 C CA . ILE A 1 171 ? 3.717 0.123 14.925 1.00 70.88 171 ILE A CA 1
ATOM 1387 C C . ILE A 1 171 ? 4.837 1.164 14.705 1.00 70.88 171 ILE A C 1
ATOM 1389 O O . ILE A 1 171 ? 4.617 2.371 14.796 1.00 70.88 171 ILE A O 1
ATOM 1393 N N . PHE A 1 172 ? 6.032 0.714 14.323 1.00 70.00 172 PHE A N 1
ATOM 1394 C CA . PHE A 1 172 ? 7.100 1.556 13.787 1.00 70.00 172 PHE A CA 1
ATOM 1395 C C . PHE A 1 172 ? 7.623 0.962 12.490 1.00 70.00 172 PHE A C 1
ATOM 1397 O O . PHE A 1 172 ? 8.793 0.574 12.439 1.00 70.00 172 PHE A O 1
ATOM 1404 N N . LYS A 1 173 ? 6.752 0.866 11.470 1.00 69.25 173 LYS A N 1
ATOM 1405 C CA . LYS A 1 173 ? 7.046 0.221 10.179 1.00 69.25 173 LYS A CA 1
ATOM 1406 C C . LYS A 1 173 ? 8.466 0.497 9.712 1.00 69.25 173 LYS A C 1
ATOM 1408 O O . LYS A 1 173 ? 9.186 -0.436 9.398 1.00 69.25 173 LYS A O 1
ATOM 1413 N N . GLU A 1 174 ? 8.912 1.749 9.818 1.00 64.50 174 GLU A N 1
ATOM 1414 C CA . GLU A 1 174 ? 10.238 2.138 9.366 1.00 64.50 174 GLU A CA 1
ATOM 1415 C C . GLU A 1 174 ? 11.373 1.508 10.147 1.00 64.50 174 GLU A C 1
ATOM 1417 O O . GLU A 1 174 ? 12.292 0.911 9.594 1.00 64.50 174 GLU A O 1
ATOM 1422 N N . ARG A 1 175 ? 11.311 1.645 11.465 1.00 66.50 175 ARG A N 1
ATOM 1423 C CA . ARG A 1 175 ? 12.341 1.135 12.352 1.00 66.50 175 ARG A CA 1
ATOM 1424 C C . ARG A 1 175 ? 12.361 -0.389 12.353 1.00 66.50 175 ARG A C 1
ATOM 1426 O O . ARG A 1 175 ? 13.434 -0.971 12.277 1.00 66.50 175 ARG A O 1
ATOM 1433 N N . ILE A 1 176 ? 11.195 -1.021 12.442 1.00 65.00 176 ILE A N 1
ATOM 1434 C CA . ILE A 1 176 ? 11.096 -2.480 12.530 1.00 65.00 176 ILE A CA 1
ATOM 1435 C C . ILE A 1 176 ? 11.577 -3.090 11.235 1.00 65.00 176 ILE A C 1
ATOM 1437 O O . ILE A 1 176 ? 12.418 -3.979 11.264 1.00 65.00 176 ILE A O 1
ATOM 1441 N N . ALA A 1 177 ? 11.119 -2.559 10.104 1.00 63.81 177 ALA A N 1
ATOM 1442 C CA . ALA A 1 177 ? 11.600 -3.006 8.823 1.00 63.81 177 ALA A CA 1
ATOM 1443 C C . ALA A 1 177 ? 13.147 -2.859 8.761 1.00 63.81 177 ALA A C 1
ATOM 1445 O O . ALA A 1 177 ? 13.799 -3.781 8.275 1.00 63.81 177 ALA A O 1
ATOM 1446 N N . LYS A 1 178 ? 13.764 -1.787 9.317 1.00 61.75 178 LYS A N 1
ATOM 1447 C CA . LYS A 1 178 ? 15.242 -1.603 9.331 1.00 61.75 178 LYS A CA 1
ATOM 1448 C C . LYS A 1 178 ? 15.906 -2.727 10.092 1.00 61.75 178 LYS A C 1
ATOM 1450 O O . LYS A 1 178 ? 16.879 -3.302 9.621 1.00 61.75 178 LYS A O 1
ATOM 1455 N N . GLU A 1 179 ? 15.357 -3.038 11.254 1.00 63.56 179 GLU A N 1
ATOM 1456 C CA . GLU A 1 179 ? 15.888 -4.055 12.149 1.00 63.56 179 GLU A CA 1
ATOM 1457 C C . GLU A 1 179 ? 15.724 -5.479 11.590 1.00 63.56 179 GLU A C 1
ATOM 1459 O O . GLU A 1 179 ? 16.595 -6.310 11.827 1.00 63.56 179 GLU A O 1
ATOM 1464 N N . VAL A 1 180 ? 14.675 -5.762 10.805 1.00 59.28 180 VAL A N 1
ATOM 1465 C CA . VAL A 1 180 ? 14.451 -7.095 10.203 1.00 59.28 180 VAL A CA 1
ATOM 1466 C C . VAL A 1 180 ? 14.915 -7.224 8.752 1.00 59.28 180 VAL A C 1
ATOM 1468 O O . VAL A 1 180 ? 14.612 -8.217 8.096 1.00 59.28 180 VAL A O 1
ATOM 1471 N N . GLY A 1 181 ? 15.612 -6.219 8.217 1.00 54.66 181 GLY A N 1
ATOM 1472 C CA . GLY A 1 181 ? 16.054 -6.211 6.817 1.00 54.66 181 GLY A CA 1
ATOM 1473 C C . GLY A 1 181 ? 14.910 -6.161 5.792 1.00 54.66 181 GLY A C 1
ATOM 1474 O O . GLY A 1 181 ? 15.136 -6.401 4.608 1.00 54.66 181 GLY A O 1
ATOM 1475 N N . LEU A 1 182 ? 13.685 -5.849 6.230 1.00 52.72 182 LEU A N 1
ATOM 1476 C CA . LEU A 1 182 ? 12.528 -5.606 5.360 1.00 52.72 182 LEU A CA 1
ATOM 1477 C C . LEU A 1 182 ? 12.361 -4.123 5.028 1.00 52.72 182 LEU A C 1
ATOM 1479 O O . LEU A 1 182 ? 11.574 -3.778 4.149 1.00 52.72 182 LEU A O 1
ATOM 1483 N N . TRP A 1 183 ? 13.089 -3.235 5.713 1.00 46.91 183 TRP A N 1
ATOM 1484 C CA . TRP A 1 183 ? 13.112 -1.818 5.383 1.00 46.91 183 TRP A CA 1
ATOM 1485 C C . TRP A 1 183 ? 13.970 -1.681 4.177 1.00 46.91 183 TRP A C 1
ATOM 1487 O O . TRP A 1 183 ? 15.196 -1.603 4.216 1.00 46.91 183 TRP A O 1
ATOM 1497 N N . ARG A 1 184 ? 13.240 -1.625 3.097 1.00 54.09 184 ARG A N 1
ATOM 1498 C CA . ARG A 1 184 ? 13.650 -0.909 1.932 1.00 54.09 184 ARG A CA 1
ATOM 1499 C C . ARG A 1 184 ? 13.130 0.474 2.272 1.00 54.09 184 ARG A C 1
ATOM 1501 O O . ARG A 1 184 ? 11.904 0.614 2.298 1.00 54.09 184 ARG A O 1
ATOM 1508 N N . PRO A 1 185 ? 13.992 1.430 2.688 1.00 44.28 185 PRO A N 1
ATOM 1509 C CA . PRO A 1 185 ? 13.535 2.803 2.729 1.00 44.28 185 PRO A CA 1
ATOM 1510 C C . PRO A 1 185 ? 12.858 2.984 1.389 1.00 44.28 185 PRO A C 1
ATOM 1512 O O . PRO A 1 185 ? 13.431 2.610 0.362 1.00 44.28 185 PRO A O 1
ATOM 1515 N N . GLU A 1 186 ? 11.617 3.447 1.404 1.00 47.72 186 GLU A N 1
ATOM 1516 C CA . GLU A 1 186 ? 11.166 4.255 0.291 1.00 47.72 186 GLU A CA 1
ATOM 1517 C C . GLU A 1 186 ? 12.356 5.161 0.007 1.00 47.72 186 GLU A C 1
ATOM 1519 O O . GLU A 1 186 ? 12.745 5.901 0.905 1.00 47.72 186 GLU A O 1
ATOM 1524 N N . PHE A 1 187 ? 13.048 4.848 -1.094 1.00 52.81 187 PHE A N 1
ATOM 1525 C CA . PHE A 1 187 ? 13.968 5.700 -1.796 1.00 52.81 187 PHE A CA 1
ATOM 1526 C C . PHE A 1 187 ? 14.873 6.459 -0.818 1.00 52.81 187 PHE A C 1
ATOM 1528 O O . PHE A 1 187 ? 14.444 7.462 -0.254 1.00 52.81 187 PHE A O 1
ATOM 1535 N N . ASP A 1 188 ? 16.128 6.024 -0.581 1.00 52.44 188 ASP A N 1
ATOM 1536 C CA . ASP A 1 188 ? 17.048 6.909 0.156 1.00 52.44 188 ASP A CA 1
ATOM 1537 C C . ASP A 1 188 ? 16.923 8.333 -0.419 1.00 52.44 188 ASP A C 1
ATOM 1539 O O . ASP A 1 188 ? 16.532 8.491 -1.574 1.00 52.44 188 ASP A O 1
ATOM 1543 N N . GLY A 1 189 ? 17.115 9.390 0.371 1.00 58.62 189 GLY A N 1
ATOM 1544 C CA . GLY A 1 189 ? 16.719 10.736 -0.077 1.00 58.62 189 GLY A CA 1
ATOM 1545 C C . GLY A 1 189 ? 17.254 11.143 -1.467 1.00 58.62 189 GLY A C 1
ATOM 1546 O O . GLY A 1 189 ? 16.743 12.088 -2.058 1.00 58.62 189 GLY A O 1
ATOM 1547 N N . LEU A 1 190 ? 18.245 10.421 -2.008 1.00 60.00 190 LEU A N 1
ATOM 1548 C CA . LEU A 1 190 ? 18.697 10.489 -3.392 1.00 60.00 190 LEU A CA 1
ATOM 1549 C C . LEU A 1 190 ? 17.684 9.925 -4.401 1.00 60.00 190 LEU A C 1
ATOM 1551 O O . LEU A 1 190 ? 17.401 10.618 -5.375 1.00 60.00 190 LEU A O 1
ATOM 1555 N N . MET A 1 191 ? 17.122 8.727 -4.206 1.00 66.50 191 MET A N 1
ATOM 1556 C CA . MET A 1 191 ? 16.113 8.171 -5.116 1.00 66.50 191 MET A CA 1
ATOM 1557 C C . MET A 1 191 ? 14.795 8.969 -5.053 1.00 66.50 191 MET A C 1
ATOM 1559 O O . MET A 1 191 ? 14.181 9.185 -6.095 1.00 66.50 191 MET A O 1
ATOM 1563 N N . ASP A 1 192 ? 14.428 9.520 -3.890 1.00 67.38 192 ASP A N 1
ATOM 1564 C CA . ASP A 1 192 ? 13.253 10.393 -3.726 1.00 67.38 192 ASP A CA 1
ATOM 1565 C C . ASP A 1 192 ? 13.480 11.766 -4.364 1.00 67.38 192 ASP A C 1
ATOM 1567 O O . ASP A 1 192 ? 12.592 12.313 -5.019 1.00 67.38 192 ASP A O 1
ATOM 1571 N N . ALA A 1 193 ? 14.687 12.328 -4.231 1.00 71.25 193 ALA A N 1
ATOM 1572 C CA . ALA A 1 193 ? 15.064 13.560 -4.918 1.00 71.25 193 ALA A CA 1
ATOM 1573 C C . ALA A 1 193 ? 15.141 13.359 -6.438 1.00 71.25 193 ALA A C 1
ATOM 1575 O O . ALA A 1 193 ? 14.702 14.231 -7.194 1.00 71.25 193 ALA A O 1
ATOM 1576 N N . ALA A 1 194 ? 15.664 12.217 -6.894 1.00 72.06 194 ALA A N 1
ATOM 1577 C CA . ALA A 1 194 ? 15.713 11.854 -8.305 1.00 72.06 194 ALA A CA 1
ATOM 1578 C C . ALA A 1 194 ? 14.298 11.677 -8.868 1.00 72.06 194 ALA A C 1
ATOM 1580 O O . ALA A 1 194 ? 13.968 12.297 -9.878 1.00 72.06 194 ALA A O 1
ATOM 1581 N N . LEU A 1 195 ? 13.439 10.925 -8.173 1.00 79.31 195 LEU A N 1
ATOM 1582 C CA . LEU A 1 195 ? 12.040 10.740 -8.541 1.00 79.31 195 LEU A CA 1
ATOM 1583 C C . LEU A 1 195 ? 11.290 12.077 -8.527 1.00 79.31 195 LEU A C 1
ATOM 1585 O O . LEU A 1 195 ? 10.692 12.444 -9.530 1.00 79.31 195 LEU A O 1
ATOM 1589 N N . SER A 1 196 ? 11.403 12.878 -7.467 1.00 78.38 196 SER A N 1
ATOM 1590 C CA . SER A 1 196 ? 10.772 14.205 -7.374 1.00 78.38 196 SER A CA 1
ATOM 1591 C C . SER A 1 196 ? 11.188 15.138 -8.514 1.00 78.38 196 SER A C 1
ATOM 1593 O O . SER A 1 196 ? 10.353 15.855 -9.069 1.00 78.38 196 SER A O 1
ATOM 1595 N N . LYS A 1 197 ? 12.472 15.122 -8.900 1.00 79.56 197 LYS A N 1
ATOM 1596 C CA . LYS A 1 197 ? 12.991 15.894 -10.039 1.00 79.56 197 LYS A CA 1
ATOM 1597 C C . LYS A 1 197 ? 12.412 15.409 -11.372 1.00 79.56 197 LYS A C 1
ATOM 1599 O O . LYS A 1 197 ? 12.147 16.218 -12.253 1.00 79.56 197 LYS A O 1
ATOM 1604 N N . ILE A 1 198 ? 12.207 14.107 -11.527 1.00 81.00 198 ILE A N 1
ATOM 1605 C CA . ILE A 1 198 ? 11.597 13.524 -12.726 1.00 81.00 198 ILE A CA 1
ATOM 1606 C C . ILE A 1 198 ? 10.104 13.859 -12.799 1.00 81.00 198 ILE A C 1
ATOM 1608 O O . ILE A 1 198 ? 9.607 14.276 -13.847 1.00 81.00 198 ILE A O 1
ATOM 1612 N N . LEU A 1 199 ? 9.389 13.725 -11.680 1.00 80.69 199 LEU A N 1
ATOM 1613 C CA . LEU A 1 199 ? 7.957 14.004 -11.601 1.00 80.69 199 LEU A CA 1
ATOM 1614 C C . LEU A 1 199 ? 7.652 15.488 -11.809 1.00 80.69 199 LEU A C 1
ATOM 1616 O O . LEU A 1 199 ? 6.660 15.817 -12.459 1.00 80.69 199 LEU A O 1
ATOM 1620 N N . SER A 1 200 ? 8.521 16.394 -11.347 1.00 80.19 200 SER A N 1
ATOM 1621 C CA . SER A 1 200 ? 8.362 17.833 -11.593 1.00 80.19 200 SER A CA 1
ATOM 1622 C C . SER A 1 200 ? 8.530 18.213 -13.069 1.00 80.19 200 SER A C 1
ATOM 1624 O O . SER A 1 200 ? 7.907 19.173 -13.524 1.00 80.19 200 SER A O 1
ATOM 1626 N N . ASN A 1 201 ? 9.278 17.419 -13.842 1.00 75.69 201 ASN A N 1
ATOM 1627 C CA . ASN A 1 201 ? 9.398 17.574 -15.292 1.00 75.69 201 ASN A CA 1
ATOM 1628 C C . ASN A 1 201 ? 8.179 17.023 -16.058 1.00 75.69 201 ASN A C 1
ATOM 1630 O O . ASN A 1 201 ? 8.092 17.194 -17.274 1.00 75.69 201 ASN A O 1
ATOM 1634 N N . GLY A 1 202 ? 7.229 16.373 -15.370 1.00 69.44 202 GLY A N 1
ATOM 1635 C CA . GLY A 1 202 ? 5.963 15.914 -15.948 1.00 69.44 202 GLY A CA 1
ATOM 1636 C C . GLY A 1 202 ? 6.122 14.855 -17.038 1.00 69.44 202 GLY A C 1
ATOM 1637 O O . GLY A 1 202 ? 5.277 14.759 -17.928 1.00 69.44 202 GLY A O 1
ATOM 1638 N N . VAL A 1 203 ? 7.219 14.095 -17.010 1.00 68.50 203 VAL A N 1
ATOM 1639 C CA . VAL A 1 203 ? 7.580 13.194 -18.109 1.00 68.50 203 VAL A CA 1
ATOM 1640 C C . VAL A 1 203 ? 6.675 11.958 -18.139 1.00 68.50 203 VAL A C 1
ATOM 1642 O O . VAL A 1 203 ? 6.186 11.607 -19.214 1.00 68.50 203 VAL A O 1
ATOM 1645 N N . ARG A 1 204 ? 6.430 11.310 -16.985 1.00 82.06 204 ARG A N 1
ATOM 1646 C CA . ARG A 1 204 ? 5.569 10.114 -16.835 1.00 82.06 204 ARG A CA 1
ATOM 1647 C C . ARG A 1 204 ? 4.854 10.084 -15.481 1.00 82.06 204 ARG A C 1
ATOM 1649 O O . ARG A 1 204 ? 5.159 10.879 -14.595 1.00 82.06 204 ARG A O 1
ATOM 1656 N N . ALA A 1 205 ? 3.913 9.150 -15.341 1.00 85.38 205 ALA A N 1
ATOM 1657 C CA . ALA A 1 205 ? 3.189 8.922 -14.099 1.00 85.38 205 ALA A CA 1
ATOM 1658 C C . ALA A 1 205 ? 4.100 8.296 -13.027 1.00 85.38 205 ALA A C 1
ATOM 1660 O O . ALA A 1 205 ? 4.915 7.418 -13.314 1.00 85.38 205 ALA A O 1
ATOM 1661 N N . GLU A 1 206 ? 3.937 8.734 -11.779 1.00 84.44 206 GLU A N 1
ATOM 1662 C CA . GLU A 1 206 ? 4.735 8.293 -10.627 1.00 84.44 206 GLU A CA 1
ATOM 1663 C C . GLU A 1 206 ? 4.708 6.781 -10.430 1.00 84.44 206 GLU A C 1
ATOM 1665 O O . GLU A 1 206 ? 5.746 6.143 -10.251 1.00 84.44 206 GLU A O 1
ATOM 1670 N N . ASN A 1 207 ? 3.527 6.185 -10.555 1.00 82.25 207 ASN A N 1
ATOM 16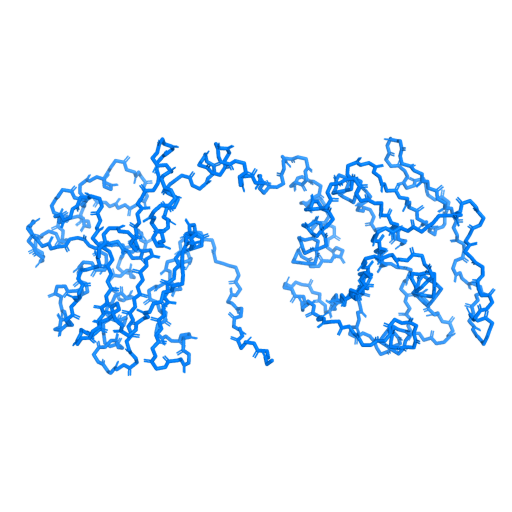71 C CA . ASN A 1 207 ? 3.352 4.755 -10.372 1.00 82.25 207 ASN A CA 1
ATOM 1672 C C . ASN A 1 207 ? 4.117 3.912 -11.409 1.00 82.25 207 ASN A C 1
ATOM 1674 O O . ASN A 1 207 ? 4.439 2.763 -11.118 1.00 82.25 207 ASN A O 1
ATOM 1678 N N . HIS A 1 208 ? 4.456 4.456 -12.585 1.00 90.06 208 HIS A N 1
ATOM 1679 C CA . HIS A 1 208 ? 5.325 3.766 -13.545 1.00 90.06 208 HIS A CA 1
ATOM 1680 C C . HIS A 1 208 ? 6.770 3.707 -13.059 1.00 90.06 208 HIS A C 1
ATOM 1682 O O . HIS A 1 208 ? 7.372 2.636 -13.071 1.00 90.06 208 HIS A O 1
ATOM 1688 N N . TYR A 1 209 ? 7.314 4.841 -12.609 1.00 89.38 209 TYR A N 1
ATOM 1689 C CA . TYR A 1 209 ? 8.677 4.912 -12.081 1.00 89.38 209 TYR A CA 1
ATOM 1690 C C . TYR A 1 209 ? 8.836 4.047 -10.838 1.00 89.38 209 TYR A C 1
ATOM 1692 O O . TYR A 1 209 ? 9.790 3.277 -10.757 1.00 89.38 209 TYR A O 1
ATOM 1700 N N . LEU A 1 210 ? 7.874 4.116 -9.913 1.00 84.06 210 LEU A N 1
ATOM 1701 C CA . LEU A 1 210 ? 7.868 3.270 -8.724 1.00 84.06 210 LEU A CA 1
ATOM 1702 C C . LEU A 1 210 ? 7.858 1.790 -9.103 1.00 84.06 210 LEU A C 1
ATOM 1704 O O . LEU A 1 210 ? 8.650 1.022 -8.569 1.00 84.06 210 LEU A O 1
ATOM 1708 N N . HIS A 1 211 ? 7.021 1.393 -10.062 1.00 85.88 211 HIS A N 1
ATOM 1709 C CA . HIS A 1 211 ? 6.920 -0.000 -10.476 1.00 85.88 211 HIS A CA 1
ATOM 1710 C C . HIS A 1 211 ? 8.222 -0.539 -11.094 1.00 85.88 211 HIS A C 1
ATOM 1712 O O . HIS A 1 211 ? 8.728 -1.586 -10.679 1.00 85.88 211 HIS A O 1
ATOM 1718 N N . ILE A 1 212 ? 8.783 0.177 -12.074 1.00 92.50 212 ILE A N 1
ATOM 1719 C CA . ILE A 1 212 ? 10.020 -0.235 -12.753 1.00 92.50 212 ILE A CA 1
ATOM 1720 C C . ILE A 1 212 ? 11.199 -0.179 -11.777 1.00 92.50 212 ILE A C 1
ATOM 1722 O O . ILE A 1 212 ? 11.940 -1.152 -11.649 1.00 92.50 212 ILE A O 1
ATOM 1726 N N . GLY A 1 213 ? 11.338 0.939 -11.058 1.00 89.94 213 GLY A N 1
ATOM 1727 C CA . GLY A 1 213 ? 12.420 1.168 -10.106 1.00 89.94 213 GLY A CA 1
ATOM 1728 C C . GLY A 1 213 ? 12.445 0.114 -9.006 1.00 89.94 213 GLY A C 1
ATOM 1729 O O . GLY A 1 213 ? 13.488 -0.485 -8.771 1.00 89.94 213 GLY A O 1
ATOM 1730 N N . GLN A 1 214 ? 11.292 -0.210 -8.408 1.00 82.62 214 GLN A N 1
ATOM 1731 C CA . GLN A 1 214 ? 11.193 -1.289 -7.421 1.00 82.62 214 GLN A CA 1
ATOM 1732 C C . GLN A 1 214 ? 11.565 -2.647 -8.011 1.00 82.62 214 GLN A C 1
ATOM 1734 O O . GLN A 1 214 ? 12.226 -3.430 -7.337 1.00 82.62 214 GLN A O 1
ATOM 1739 N N . THR A 1 215 ? 11.160 -2.942 -9.249 1.00 87.50 215 THR A N 1
ATOM 1740 C CA . THR A 1 215 ? 11.483 -4.231 -9.876 1.00 87.50 215 THR A CA 1
ATOM 1741 C C . THR A 1 215 ? 12.994 -4.413 -10.018 1.00 87.50 215 THR A C 1
ATOM 1743 O O . THR A 1 215 ? 13.515 -5.454 -9.630 1.00 87.50 215 THR A O 1
ATOM 1746 N N . ILE A 1 216 ? 13.696 -3.388 -10.506 1.00 92.12 216 ILE A N 1
ATOM 1747 C CA . ILE A 1 216 ? 15.152 -3.423 -10.708 1.00 92.12 216 ILE A CA 1
ATOM 1748 C C . ILE A 1 216 ? 15.888 -3.397 -9.363 1.00 92.12 216 ILE A C 1
ATOM 1750 O O . ILE A 1 216 ? 16.747 -4.237 -9.111 1.00 92.12 216 ILE A O 1
ATOM 1754 N N . TYR A 1 217 ? 15.499 -2.490 -8.464 1.00 85.31 217 TYR A N 1
ATOM 1755 C CA . TYR A 1 217 ? 16.109 -2.340 -7.141 1.00 85.31 217 TYR A CA 1
ATOM 1756 C C . TYR A 1 217 ? 15.977 -3.608 -6.282 1.00 85.31 217 TYR A C 1
ATOM 1758 O O . TYR A 1 217 ? 16.859 -3.942 -5.493 1.00 85.31 217 TYR A O 1
ATOM 1766 N N . ASN A 1 218 ? 14.877 -4.351 -6.441 1.00 82.31 218 ASN A N 1
ATOM 1767 C CA . ASN A 1 218 ? 14.650 -5.606 -5.728 1.00 82.31 218 ASN A CA 1
ATOM 1768 C C . ASN A 1 218 ? 15.429 -6.798 -6.309 1.00 82.31 218 ASN A C 1
ATOM 1770 O O . ASN A 1 218 ? 15.341 -7.889 -5.741 1.00 82.31 218 ASN A O 1
ATOM 1774 N N . ASP A 1 219 ? 16.204 -6.595 -7.375 1.00 86.50 219 ASP A N 1
ATOM 1775 C CA . ASP A 1 219 ? 17.057 -7.590 -8.025 1.00 86.50 219 ASP A CA 1
ATOM 1776 C C . ASP A 1 219 ? 18.519 -7.089 -8.064 1.00 86.50 219 ASP A C 1
ATOM 1778 O O . ASP A 1 219 ? 18.998 -6.626 -9.106 1.00 86.50 219 ASP A O 1
ATOM 1782 N N . PRO A 1 220 ? 19.234 -7.118 -6.918 1.00 87.19 220 PRO A N 1
ATOM 1783 C CA . PRO A 1 220 ? 20.566 -6.533 -6.794 1.00 87.19 220 PRO A CA 1
ATOM 1784 C C . PRO A 1 220 ? 21.569 -7.121 -7.787 1.00 87.19 220 PRO A C 1
ATOM 1786 O O . PRO A 1 220 ? 21.636 -8.335 -7.984 1.00 87.19 220 PRO A O 1
ATOM 1789 N N . GLY A 1 221 ? 22.383 -6.251 -8.386 1.00 90.06 221 GLY A N 1
ATOM 1790 C CA . GLY A 1 221 ? 23.361 -6.631 -9.406 1.00 90.06 221 GLY A CA 1
ATOM 1791 C C . GLY A 1 221 ? 22.764 -6.873 -10.795 1.00 90.06 221 GLY A C 1
ATOM 1792 O O . GLY A 1 221 ? 23.515 -7.188 -11.721 1.00 90.06 221 GLY A O 1
ATOM 1793 N N . SER A 1 222 ? 21.448 -6.706 -10.969 1.00 94.88 222 SER A N 1
ATOM 1794 C CA . SER A 1 222 ? 20.816 -6.782 -12.284 1.00 94.88 222 SER A CA 1
ATOM 1795 C C . SER A 1 222 ? 21.376 -5.732 -13.242 1.00 94.88 222 SER A C 1
ATOM 1797 O O . SER A 1 222 ? 21.685 -4.600 -12.878 1.00 94.88 222 SER A O 1
ATOM 1799 N N . SER A 1 223 ? 21.538 -6.138 -14.495 1.00 97.19 223 SER A N 1
ATOM 1800 C CA . SER A 1 223 ? 21.984 -5.282 -15.589 1.00 97.19 223 SER A CA 1
ATOM 1801 C C . SER A 1 223 ? 20.783 -4.665 -16.294 1.00 97.19 223 SER A C 1
ATOM 1803 O O . SER A 1 223 ? 19.852 -5.377 -16.679 1.00 97.19 223 SER A O 1
ATOM 1805 N N . THR A 1 224 ? 20.805 -3.346 -16.489 1.00 97.25 224 THR A N 1
ATOM 1806 C CA . THR A 1 224 ? 19.682 -2.612 -17.087 1.00 97.25 224 THR A CA 1
ATOM 1807 C C . THR A 1 224 ? 20.117 -1.831 -18.323 1.00 97.25 224 THR A C 1
ATOM 1809 O O . THR A 1 224 ? 21.074 -1.063 -18.284 1.00 97.25 224 THR A O 1
ATOM 1812 N N . LEU A 1 225 ? 19.382 -1.994 -19.423 1.00 96.94 225 LEU A N 1
ATOM 1813 C CA . LEU A 1 225 ? 19.493 -1.146 -20.611 1.00 96.94 225 LEU A CA 1
ATOM 1814 C C . LEU A 1 225 ? 18.339 -0.144 -20.632 1.00 96.94 225 LEU A C 1
ATOM 1816 O O . LEU A 1 225 ? 17.177 -0.545 -20.599 1.00 96.94 225 LEU A O 1
ATOM 1820 N N . VAL A 1 226 ? 18.640 1.145 -20.753 1.00 95.38 226 VAL A N 1
ATOM 1821 C CA . VAL A 1 226 ? 17.637 2.212 -20.847 1.00 95.38 226 VAL A CA 1
ATOM 1822 C C . VAL A 1 226 ? 17.746 2.904 -22.197 1.00 95.38 226 VAL A C 1
ATOM 1824 O O . VAL A 1 226 ? 18.766 3.513 -22.521 1.00 95.38 226 VAL A O 1
ATOM 1827 N N . VAL A 1 227 ? 16.680 2.829 -22.991 1.00 93.88 227 VAL A N 1
ATOM 1828 C CA . VAL A 1 227 ? 16.631 3.407 -24.337 1.00 93.88 227 VAL A CA 1
ATOM 1829 C C . VAL A 1 227 ? 15.818 4.699 -24.347 1.00 93.88 227 VAL A C 1
ATOM 1831 O O . VAL A 1 227 ? 14.648 4.724 -23.948 1.00 93.88 227 VAL A O 1
ATOM 1834 N N . CYS A 1 228 ? 16.462 5.761 -24.833 1.00 88.75 228 CYS A N 1
ATOM 1835 C CA . CYS A 1 228 ? 16.010 7.149 -24.855 1.00 88.75 228 CYS A CA 1
ATOM 1836 C C . CYS A 1 228 ? 15.507 7.630 -23.486 1.00 88.75 228 CYS A C 1
ATOM 1838 O O . CYS A 1 228 ? 14.322 7.959 -23.365 1.00 88.75 228 CYS A O 1
ATOM 1840 N N . PRO A 1 229 ? 16.380 7.659 -22.458 1.00 83.25 229 PRO A N 1
ATOM 1841 C CA . PRO A 1 229 ? 16.051 8.270 -21.180 1.00 83.25 229 PRO A CA 1
ATOM 1842 C C . PRO A 1 229 ? 15.625 9.727 -21.384 1.00 83.25 229 PRO A C 1
ATOM 1844 O O . PRO A 1 229 ? 16.063 10.412 -22.311 1.00 83.25 229 PRO A O 1
ATOM 1847 N N . ALA A 1 230 ? 14.728 10.190 -20.527 1.00 84.62 230 ALA A N 1
ATOM 1848 C CA . ALA A 1 230 ? 14.081 11.490 -20.645 1.00 84.62 230 ALA A CA 1
ATOM 1849 C C . ALA A 1 230 ? 14.541 12.438 -19.525 1.00 84.62 230 ALA A C 1
ATOM 1851 O O . ALA A 1 230 ? 13.727 13.126 -18.908 1.00 84.62 230 ALA A O 1
ATOM 1852 N N . GLY A 1 231 ? 15.851 12.448 -19.245 1.00 85.44 231 GLY A N 1
ATOM 1853 C CA . GLY A 1 231 ? 16.431 13.154 -18.098 1.00 85.44 231 GLY A CA 1
ATOM 1854 C C . GLY A 1 231 ? 16.287 12.397 -16.770 1.00 85.44 231 GLY A C 1
ATOM 1855 O O . GLY A 1 231 ? 16.373 13.006 -15.701 1.00 85.44 231 GLY A O 1
ATOM 1856 N N . ASP A 1 232 ? 15.999 11.095 -16.834 1.00 89.19 232 ASP A N 1
ATOM 1857 C CA . ASP A 1 232 ? 15.785 10.185 -15.707 1.00 89.19 232 ASP A CA 1
ATOM 1858 C C . ASP A 1 232 ? 16.961 9.214 -15.473 1.00 89.19 232 ASP A C 1
ATOM 1860 O O . ASP A 1 232 ? 16.850 8.252 -14.715 1.00 89.19 232 ASP A O 1
ATOM 1864 N N . GLU A 1 233 ? 18.128 9.486 -16.063 1.00 90.25 233 GLU A N 1
ATOM 1865 C CA . GLU A 1 233 ? 19.306 8.610 -16.024 1.00 90.25 233 GLU A CA 1
ATOM 1866 C C . GLU A 1 233 ? 19.813 8.370 -14.603 1.00 90.25 233 GLU A C 1
ATOM 1868 O O . GLU A 1 233 ? 20.148 7.244 -14.241 1.00 90.25 233 GLU A O 1
ATOM 1873 N N . ALA A 1 234 ? 19.817 9.411 -13.767 1.00 88.19 234 ALA A N 1
ATOM 1874 C CA . ALA A 1 234 ? 20.237 9.299 -12.372 1.00 88.19 234 ALA A CA 1
ATOM 1875 C C . ALA A 1 234 ? 19.341 8.338 -11.571 1.00 88.19 234 ALA A C 1
ATOM 1877 O O . ALA A 1 234 ? 19.843 7.582 -10.744 1.00 88.19 234 ALA A O 1
ATOM 1878 N N . PHE A 1 235 ? 18.031 8.330 -11.841 1.00 89.50 235 PHE A N 1
ATOM 1879 C CA . PHE A 1 235 ? 17.091 7.431 -11.172 1.00 89.50 235 PHE A CA 1
ATOM 1880 C C . PHE A 1 235 ? 17.321 5.979 -11.589 1.00 89.50 235 PHE A C 1
ATOM 1882 O O . PHE A 1 235 ? 17.421 5.103 -10.732 1.00 89.50 235 PHE A O 1
ATOM 1889 N N . TRP A 1 236 ? 17.479 5.722 -12.889 1.00 92.88 236 TRP A N 1
ATOM 1890 C CA . TRP A 1 236 ? 17.741 4.369 -13.381 1.00 92.88 236 TRP A CA 1
ATOM 1891 C C . TRP A 1 236 ? 19.108 3.841 -12.952 1.00 92.88 236 TRP A C 1
ATOM 1893 O O . TRP A 1 236 ? 19.214 2.692 -12.528 1.00 92.88 236 TRP A O 1
ATOM 1903 N N . SER A 1 237 ? 20.141 4.689 -12.988 1.00 91.00 237 SER A N 1
ATOM 1904 C CA . SER A 1 237 ? 21.464 4.351 -12.462 1.00 91.00 237 SER A CA 1
ATOM 1905 C C . SER A 1 237 ? 21.395 3.991 -10.986 1.00 91.00 237 SER A C 1
ATOM 1907 O O . SER A 1 237 ? 22.049 3.042 -10.576 1.00 91.00 237 SER A O 1
ATOM 1909 N N . TYR A 1 238 ? 20.624 4.734 -10.194 1.00 88.19 238 TYR A N 1
ATOM 1910 C CA . TYR A 1 238 ? 20.441 4.421 -8.785 1.00 88.19 238 TYR A CA 1
ATOM 1911 C C . TYR A 1 238 ? 19.746 3.065 -8.603 1.00 88.19 238 TYR A C 1
ATOM 1913 O O . TYR A 1 238 ? 20.242 2.211 -7.873 1.00 88.19 238 TYR A O 1
ATOM 1921 N N . CYS A 1 239 ? 18.624 2.838 -9.298 1.00 88.25 239 CYS A N 1
ATOM 1922 C CA . CYS A 1 239 ? 17.853 1.599 -9.166 1.00 88.25 239 CYS A CA 1
ATOM 1923 C C . CYS A 1 239 ? 18.683 0.357 -9.519 1.00 88.25 239 CYS A C 1
ATOM 1925 O O . CYS A 1 239 ? 18.508 -0.684 -8.895 1.00 88.25 239 CYS A O 1
ATOM 1927 N N . ALA A 1 240 ? 19.578 0.473 -10.504 1.00 91.44 240 ALA A N 1
ATOM 1928 C CA . ALA A 1 240 ? 20.441 -0.610 -10.969 1.00 91.44 240 ALA A CA 1
ATOM 1929 C C . ALA A 1 240 ? 21.823 -0.653 -10.285 1.00 91.44 240 ALA A C 1
ATOM 1931 O O . ALA A 1 240 ? 22.705 -1.348 -10.783 1.00 91.44 240 ALA A O 1
ATOM 1932 N N . ASP A 1 241 ? 22.050 0.107 -9.206 1.00 89.12 241 ASP A N 1
ATOM 1933 C CA . ASP A 1 241 ? 23.344 0.186 -8.499 1.00 89.12 241 ASP A CA 1
ATOM 1934 C C . ASP A 1 241 ? 24.535 0.477 -9.443 1.00 89.12 241 ASP A C 1
ATOM 1936 O O . ASP A 1 241 ? 25.590 -0.153 -9.405 1.00 89.12 241 ASP A O 1
ATOM 1940 N N . GLY A 1 242 ? 24.326 1.396 -10.390 1.00 88.56 242 GLY A N 1
ATOM 1941 C CA . GLY A 1 242 ? 25.307 1.770 -11.414 1.00 88.56 242 GLY A CA 1
ATOM 1942 C C . GLY A 1 242 ? 25.492 0.752 -12.546 1.00 88.56 242 GLY A C 1
ATOM 1943 O O . GLY A 1 242 ? 26.291 0.985 -13.448 1.00 88.56 242 GLY A O 1
ATOM 1944 N N . ASN A 1 243 ? 24.755 -0.361 -12.563 1.00 94.06 243 ASN A N 1
ATOM 1945 C CA . ASN A 1 243 ? 24.804 -1.350 -13.644 1.00 94.06 243 ASN A CA 1
ATOM 1946 C C . ASN A 1 243 ? 23.818 -1.006 -14.777 1.00 94.06 243 ASN A C 1
ATOM 1948 O O . ASN A 1 243 ? 22.982 -1.821 -15.185 1.00 94.06 243 ASN A O 1
ATOM 1952 N N . CYS A 1 244 ? 23.908 0.233 -15.270 1.00 94.75 244 CYS A N 1
ATOM 1953 C CA . CYS A 1 244 ? 23.057 0.765 -16.327 1.00 94.75 244 CYS A CA 1
ATOM 1954 C C . CYS A 1 244 ? 23.846 1.065 -17.608 1.00 94.75 244 CYS A C 1
ATOM 1956 O O . CYS A 1 244 ? 24.949 1.610 -17.576 1.00 94.75 244 CYS A O 1
ATOM 1958 N N . VAL A 1 245 ? 23.228 0.769 -18.751 1.00 95.31 245 VAL A N 1
ATOM 1959 C CA . VAL A 1 245 ? 23.667 1.224 -20.075 1.00 95.31 245 VAL A CA 1
ATOM 1960 C C . VAL A 1 245 ? 22.580 2.105 -20.668 1.00 95.31 245 VAL A C 1
ATOM 1962 O O . VAL A 1 245 ? 21.415 1.710 -20.715 1.00 95.31 245 VAL A O 1
ATOM 1965 N N . PHE A 1 246 ? 22.951 3.288 -21.148 1.00 94.50 246 PHE A N 1
ATOM 1966 C CA . PHE A 1 246 ? 22.016 4.246 -21.737 1.00 94.50 246 PHE A CA 1
ATOM 1967 C C . PHE A 1 246 ? 22.202 4.339 -23.248 1.00 94.50 246 PHE A C 1
ATOM 1969 O O . PHE A 1 246 ? 23.318 4.512 -23.724 1.00 94.50 246 PHE A O 1
ATOM 1976 N N . VAL A 1 247 ? 21.111 4.301 -24.011 1.00 93.50 247 VAL A N 1
ATOM 1977 C CA . VAL A 1 247 ? 21.129 4.589 -25.455 1.00 93.50 247 VAL A CA 1
ATOM 1978 C C . VAL A 1 247 ? 20.330 5.850 -25.710 1.00 93.50 247 VAL A C 1
ATOM 1980 O O . VAL A 1 247 ? 19.141 5.874 -25.404 1.00 93.50 247 VAL A O 1
ATOM 1983 N N . THR A 1 248 ? 20.942 6.899 -26.255 1.00 91.00 248 THR A N 1
ATOM 1984 C CA . THR A 1 248 ? 20.277 8.199 -26.432 1.00 91.00 248 THR A CA 1
ATOM 1985 C C . THR A 1 248 ? 20.266 8.674 -27.875 1.00 91.00 248 THR A C 1
ATOM 1987 O O . THR A 1 248 ? 21.045 8.220 -28.713 1.00 91.00 248 THR A O 1
ATOM 1990 N N . GLU A 1 249 ? 19.323 9.569 -28.173 1.00 86.62 249 GLU A N 1
ATOM 1991 C CA . GLU A 1 249 ? 19.201 10.220 -29.474 1.00 86.62 249 GLU A CA 1
ATOM 1992 C C . GLU A 1 249 ? 19.858 11.610 -29.406 1.00 86.62 249 GLU A C 1
ATOM 1994 O O . GLU A 1 249 ? 19.472 12.438 -28.581 1.00 86.62 249 GLU A O 1
ATOM 1999 N N . GLY A 1 250 ? 20.810 11.905 -30.298 1.00 74.38 250 GLY A N 1
ATOM 2000 C CA . GLY A 1 250 ? 21.171 13.294 -30.620 1.00 74.38 250 GLY A CA 1
ATOM 2001 C C . GLY A 1 250 ? 22.359 13.945 -29.894 1.00 74.38 250 GLY A C 1
ATOM 2002 O O . GLY A 1 250 ? 22.348 15.156 -29.703 1.00 74.38 250 GLY A O 1
ATOM 2003 N N . GLY A 1 251 ? 23.417 13.213 -29.546 1.00 63.34 251 GLY A N 1
ATOM 2004 C CA . GLY A 1 251 ? 24.717 13.785 -29.151 1.00 63.34 251 GLY A CA 1
ATOM 2005 C C . GLY A 1 251 ? 24.789 14.374 -27.736 1.00 63.34 251 GLY A C 1
ATOM 2006 O O . GLY A 1 251 ? 25.817 14.938 -27.364 1.00 63.34 251 GLY A O 1
ATOM 2007 N N . GLY A 1 252 ? 23.728 14.243 -26.937 1.00 66.12 252 GLY A N 1
ATOM 2008 C CA . GLY A 1 252 ? 23.743 14.599 -25.519 1.00 66.12 252 GLY A CA 1
ATOM 2009 C C . GLY A 1 252 ? 24.444 13.525 -24.687 1.00 66.12 252 GLY A C 1
ATOM 2010 O O . GLY A 1 252 ? 24.102 12.345 -24.781 1.00 66.12 252 GLY A O 1
ATOM 2011 N N . SER A 1 253 ? 25.411 13.920 -23.854 1.00 60.31 253 SER A N 1
ATOM 2012 C CA . SER A 1 253 ? 26.036 13.032 -22.870 1.00 60.31 253 SER A CA 1
ATOM 2013 C C . SER A 1 253 ? 25.015 12.663 -21.791 1.00 60.31 253 SER A C 1
ATOM 2015 O O . SER A 1 253 ? 24.764 13.448 -20.880 1.00 60.31 253 SER A O 1
ATOM 2017 N N . ALA A 1 254 ? 24.417 11.481 -21.903 1.00 59.81 254 ALA A N 1
ATOM 2018 C CA . ALA A 1 254 ? 23.433 10.980 -20.943 1.00 59.81 254 ALA A CA 1
ATOM 2019 C C . ALA A 1 254 ? 24.057 10.155 -19.803 1.00 59.81 254 ALA A C 1
ATOM 2021 O O . ALA A 1 254 ? 23.354 9.602 -18.966 1.00 59.81 254 ALA A O 1
ATOM 2022 N N . GLY A 1 255 ? 25.384 10.048 -19.748 1.00 56.44 255 GLY A N 1
ATOM 2023 C CA . GLY A 1 255 ? 26.058 9.365 -18.650 1.00 56.44 255 GLY A CA 1
ATOM 2024 C C . GLY A 1 255 ? 26.136 10.264 -17.421 1.00 56.44 255 GLY A C 1
ATOM 2025 O O . GLY A 1 255 ? 26.876 11.245 -17.431 1.0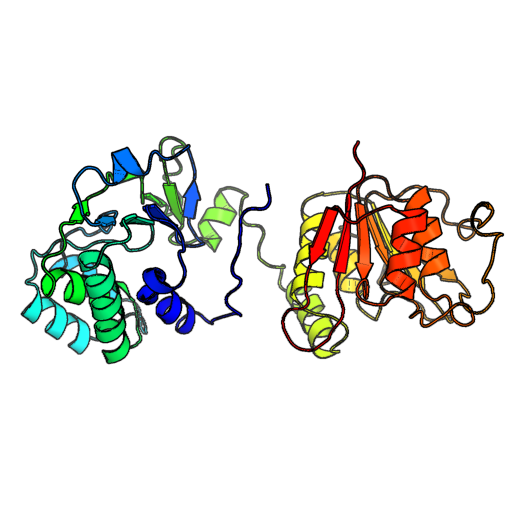0 56.44 255 GLY A O 1
ATOM 2026 N N . GLY A 1 256 ? 25.422 9.914 -16.350 1.00 60.78 256 GLY A N 1
ATOM 2027 C CA . GLY A 1 256 ? 25.903 10.247 -15.006 1.00 60.78 256 GLY A CA 1
ATOM 2028 C C . GLY A 1 256 ? 27.268 9.589 -14.769 1.00 60.78 256 GLY A C 1
ATOM 2029 O O . GLY A 1 256 ? 27.581 8.596 -15.431 1.00 60.78 256 GLY A O 1
ATOM 2030 N N . ASP A 1 257 ? 28.073 10.143 -13.859 1.00 64.19 257 ASP A N 1
ATOM 2031 C CA . ASP A 1 257 ? 29.453 9.713 -13.589 1.00 64.19 257 ASP A CA 1
ATOM 2032 C C . ASP A 1 257 ? 29.579 8.176 -13.489 1.00 64.19 257 ASP A C 1
ATOM 2034 O O . ASP A 1 257 ? 29.194 7.571 -12.492 1.00 64.19 257 ASP A O 1
ATOM 2038 N N . GLY A 1 258 ? 30.109 7.540 -14.542 1.00 79.81 258 GLY A N 1
ATOM 2039 C CA . GLY A 1 258 ? 30.489 6.121 -14.555 1.00 79.81 258 GLY A CA 1
ATOM 2040 C C . GLY A 1 258 ? 29.625 5.157 -15.380 1.00 79.81 258 GLY A C 1
ATOM 2041 O O . GLY A 1 258 ? 30.094 4.051 -15.637 1.00 79.81 258 GLY A O 1
ATOM 2042 N N . ASN A 1 259 ? 28.428 5.538 -15.845 1.00 87.44 259 ASN A N 1
ATOM 2043 C CA . ASN A 1 259 ? 27.614 4.637 -16.678 1.00 87.44 259 ASN A CA 1
ATOM 2044 C C . ASN A 1 259 ? 28.023 4.666 -18.155 1.00 87.44 259 ASN A C 1
ATOM 2046 O O . ASN A 1 259 ? 28.376 5.706 -18.714 1.00 87.44 259 ASN A O 1
ATOM 2050 N N . GLU A 1 260 ? 27.894 3.516 -18.809 1.00 92.19 260 GLU A N 1
ATOM 2051 C CA . GLU A 1 260 ? 28.113 3.367 -20.244 1.00 92.19 260 GLU A CA 1
ATOM 2052 C C . GLU A 1 260 ? 26.968 4.033 -21.030 1.00 92.19 260 GLU A C 1
ATOM 2054 O O . GLU A 1 260 ? 25.788 3.829 -20.732 1.00 92.19 260 GLU A O 1
ATOM 2059 N N . SER A 1 261 ? 27.299 4.838 -22.045 1.00 91.81 261 SER A N 1
ATOM 2060 C CA . SER A 1 261 ? 26.306 5.516 -22.883 1.00 91.81 261 SER A CA 1
ATOM 2061 C C . SER A 1 261 ? 26.654 5.416 -24.365 1.00 91.81 261 SER A C 1
ATOM 2063 O O . SER A 1 261 ? 27.784 5.683 -24.772 1.00 91.81 261 SER A O 1
ATOM 2065 N N . HIS A 1 262 ? 25.652 5.062 -25.168 1.00 91.75 262 HIS A N 1
ATOM 2066 C CA . HIS A 1 262 ? 25.723 4.920 -26.617 1.00 91.75 262 HIS A CA 1
ATOM 2067 C C . HIS A 1 262 ? 24.806 5.929 -27.296 1.00 91.75 262 HIS A C 1
ATOM 2069 O O . HIS A 1 262 ? 23.690 6.186 -26.846 1.00 91.75 262 HIS A O 1
ATOM 2075 N N . GLN A 1 263 ? 25.263 6.473 -28.418 1.00 89.81 263 GLN A N 1
ATOM 2076 C CA . GLN A 1 263 ? 24.455 7.341 -29.269 1.00 89.81 263 GLN A CA 1
ATOM 2077 C C . GLN A 1 263 ? 23.855 6.525 -30.404 1.00 89.81 263 GLN A C 1
ATOM 2079 O O . GLN A 1 263 ? 24.560 5.744 -31.046 1.00 89.81 263 GLN A O 1
ATOM 2084 N N . TYR A 1 264 ? 22.575 6.738 -30.686 1.00 87.69 264 TYR A N 1
ATOM 2085 C CA . TYR A 1 264 ? 21.919 6.094 -31.812 1.00 87.69 264 TYR A CA 1
ATOM 2086 C C . TYR A 1 264 ? 20.964 7.043 -32.536 1.00 87.69 264 TYR A C 1
ATOM 2088 O O . TYR A 1 264 ? 20.176 7.759 -31.918 1.00 87.69 264 TYR A O 1
ATOM 2096 N N . ASP A 1 265 ? 21.034 7.039 -33.867 1.00 86.00 265 ASP A N 1
ATOM 2097 C CA . ASP A 1 265 ? 20.117 7.794 -34.716 1.00 86.00 265 ASP A CA 1
ATOM 2098 C C . ASP A 1 265 ? 18.894 6.940 -35.067 1.00 86.00 265 ASP A C 1
ATOM 2100 O O . ASP A 1 265 ? 18.944 6.042 -35.913 1.00 86.00 265 ASP A O 1
ATOM 2104 N N . PHE A 1 266 ? 17.775 7.239 -34.412 1.00 79.31 266 PHE A N 1
ATOM 2105 C CA . PHE A 1 266 ? 16.511 6.542 -34.623 1.00 79.31 266 PHE A CA 1
ATOM 2106 C C . PHE A 1 266 ? 15.730 7.046 -35.848 1.00 79.31 266 PHE A C 1
ATOM 2108 O O . PHE A 1 266 ? 14.720 6.441 -36.207 1.00 79.31 266 PHE A O 1
ATOM 2115 N N . LYS A 1 267 ? 16.169 8.122 -36.521 1.00 67.81 267 LYS A N 1
ATOM 2116 C CA . LYS A 1 267 ? 15.376 8.823 -37.550 1.00 67.81 267 LYS A CA 1
ATOM 2117 C C . LYS A 1 267 ? 15.276 8.110 -38.900 1.00 67.81 267 LYS A C 1
ATOM 2119 O O . LYS A 1 267 ? 14.580 8.609 -39.778 1.00 67.81 267 LYS A O 1
ATOM 2124 N N . SER A 1 268 ? 15.961 6.984 -39.110 1.00 54.66 268 SER A N 1
ATOM 2125 C CA . SER A 1 268 ? 16.274 6.530 -40.474 1.00 54.66 268 SER A CA 1
ATOM 2126 C C . SER A 1 268 ? 15.796 5.133 -40.893 1.00 54.66 268 SER A C 1
ATOM 2128 O O . SER A 1 268 ? 16.111 4.734 -42.014 1.00 54.66 268 SER A O 1
ATOM 2130 N N . LYS A 1 269 ? 15.063 4.352 -40.080 1.00 58.12 269 LYS A N 1
ATOM 2131 C CA . LYS A 1 269 ? 14.786 2.939 -40.441 1.00 58.12 269 LYS A CA 1
ATOM 2132 C C . LYS A 1 269 ? 13.384 2.438 -40.048 1.00 58.12 269 LYS A C 1
ATOM 2134 O O . LYS A 1 269 ? 13.151 2.147 -38.882 1.00 58.12 269 LYS A O 1
ATOM 2139 N N . VAL A 1 270 ? 12.503 2.247 -41.039 1.00 54.31 270 VAL A N 1
ATOM 2140 C CA . VAL A 1 270 ? 11.167 1.613 -40.914 1.00 54.31 270 VAL A CA 1
ATOM 2141 C C . VAL A 1 270 ? 11.001 0.500 -41.958 1.00 54.31 270 VAL A C 1
ATOM 2143 O O . VAL A 1 270 ? 10.998 0.814 -43.143 1.00 54.31 270 VAL A O 1
ATOM 2146 N N . GLY A 1 271 ? 10.782 -0.765 -41.576 1.00 59.00 271 GLY A N 1
ATOM 2147 C CA . GLY A 1 271 ? 10.387 -1.797 -42.553 1.00 59.00 271 GLY A CA 1
ATOM 2148 C C . GLY A 1 271 ? 10.784 -3.241 -42.223 1.00 59.00 271 GLY A C 1
ATOM 2149 O O . GLY A 1 271 ? 11.272 -3.542 -41.139 1.00 59.00 271 GLY A O 1
ATOM 2150 N N . GLU A 1 272 ? 10.586 -4.155 -43.186 1.00 51.66 272 GLU A N 1
ATOM 2151 C CA . GLU A 1 272 ? 10.758 -5.623 -43.065 1.00 51.66 272 GLU A CA 1
ATOM 2152 C C . GLU A 1 272 ? 12.180 -6.113 -42.711 1.00 51.66 272 GLU A C 1
ATOM 2154 O O . GLU A 1 272 ? 12.376 -7.292 -42.423 1.00 51.66 272 GLU A O 1
ATOM 2159 N N . TRP A 1 273 ? 13.172 -5.227 -42.646 1.00 60.22 273 TRP A N 1
ATOM 2160 C CA . TRP A 1 273 ? 14.550 -5.529 -42.234 1.00 60.22 273 TRP A CA 1
ATOM 2161 C C . TRP A 1 273 ? 14.739 -5.673 -40.712 1.00 60.22 273 TRP A C 1
ATOM 2163 O O . TRP A 1 273 ? 15.864 -5.783 -40.226 1.00 60.22 273 TRP A O 1
ATOM 2173 N N . LEU A 1 274 ? 13.667 -5.674 -39.921 1.00 56.75 2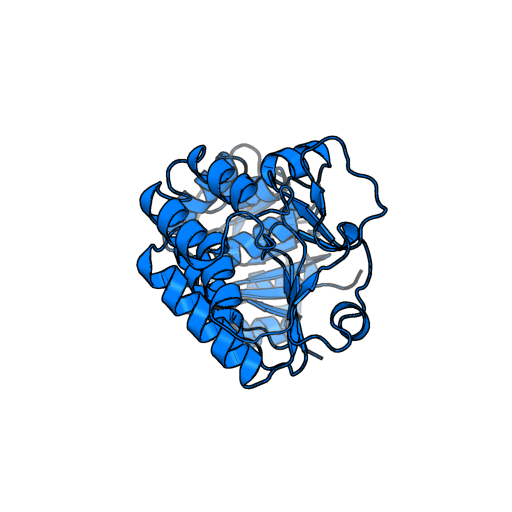74 LEU A N 1
ATOM 2174 C CA . LEU A 1 274 ? 13.741 -5.694 -38.455 1.00 56.75 274 LEU A CA 1
ATOM 2175 C C . LEU A 1 274 ? 14.206 -7.028 -37.854 1.00 56.75 274 LEU A C 1
ATOM 2177 O O . LEU A 1 274 ? 14.843 -7.027 -36.800 1.00 56.75 274 LEU A O 1
ATOM 2181 N N . SER A 1 275 ? 14.008 -8.157 -38.544 1.00 59.44 275 SER A N 1
ATOM 2182 C CA . SER A 1 275 ? 14.666 -9.421 -38.162 1.00 59.44 275 SER A CA 1
ATOM 2183 C C . SER A 1 275 ? 16.195 -9.285 -38.207 1.00 59.44 275 SER A C 1
ATOM 2185 O O . SER A 1 275 ? 16.900 -9.798 -37.333 1.00 59.44 275 SER A O 1
ATOM 2187 N N . THR A 1 276 ? 16.691 -8.492 -39.159 1.00 69.94 276 THR A N 1
ATOM 2188 C CA . THR A 1 276 ? 18.109 -8.181 -39.371 1.00 69.94 276 THR A CA 1
ATOM 2189 C C . THR A 1 276 ? 18.586 -6.925 -38.644 1.00 69.94 276 THR A C 1
ATOM 2191 O O . THR A 1 276 ? 19.727 -6.525 -38.841 1.00 69.94 276 THR A O 1
ATOM 2194 N N . VAL A 1 277 ? 17.758 -6.287 -37.802 1.00 74.94 277 VAL A N 1
ATOM 2195 C CA 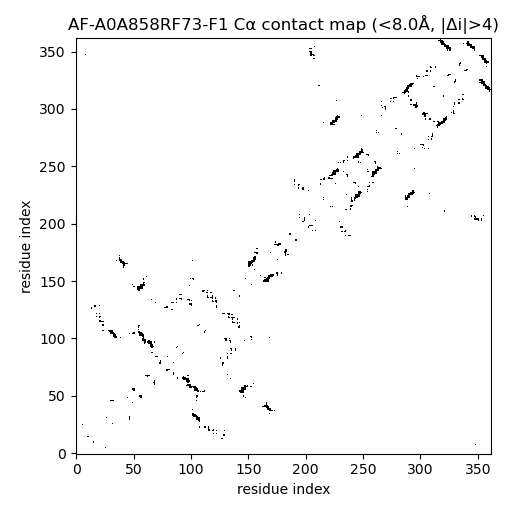. VAL A 1 277 ? 18.213 -5.115 -37.044 1.00 74.94 277 VAL A CA 1
ATOM 2196 C C . VAL A 1 277 ? 19.295 -5.540 -36.063 1.00 74.94 277 VAL A C 1
ATOM 2198 O O . VAL A 1 277 ? 19.057 -6.302 -35.116 1.00 74.94 277 VAL A O 1
ATOM 2201 N N . GLU A 1 278 ? 20.496 -5.057 -36.352 1.00 82.06 278 GLU A N 1
ATOM 2202 C CA . GLU A 1 278 ? 21.665 -5.181 -35.506 1.00 82.06 278 GLU A CA 1
ATOM 2203 C C . GLU A 1 278 ? 21.504 -4.263 -34.295 1.00 82.06 278 GLU A C 1
ATOM 2205 O O . GLU A 1 278 ? 20.949 -3.161 -34.369 1.00 82.06 278 GLU A O 1
ATOM 2210 N N . VAL A 1 279 ? 21.944 -4.773 -33.154 1.00 86.12 279 VAL A N 1
ATOM 2211 C CA . VAL A 1 279 ? 22.084 -3.994 -31.929 1.00 86.12 279 VAL A CA 1
ATOM 2212 C C . VAL A 1 279 ? 23.227 -2.984 -32.150 1.00 86.12 279 VAL A C 1
ATOM 2214 O O . VAL A 1 279 ? 24.153 -3.303 -32.901 1.00 86.12 279 VAL A O 1
ATOM 2217 N N . PRO A 1 280 ? 23.185 -1.763 -31.576 1.00 84.31 280 PRO A N 1
ATOM 2218 C CA . PRO A 1 280 ? 24.237 -0.774 -31.778 1.00 84.31 280 PRO A CA 1
ATOM 2219 C C . PRO A 1 280 ? 25.613 -1.343 -31.443 1.00 84.31 280 PRO A C 1
ATOM 2221 O O . PRO A 1 280 ? 25.769 -2.085 -30.471 1.00 84.31 280 PRO A O 1
ATOM 2224 N N . ALA A 1 281 ? 26.616 -0.971 -32.240 1.00 84.25 281 ALA A N 1
ATOM 2225 C CA . ALA A 1 281 ? 27.995 -1.348 -31.970 1.00 84.25 281 ALA A CA 1
ATOM 2226 C C . ALA A 1 281 ? 28.389 -0.906 -30.550 1.00 84.25 281 ALA A C 1
ATOM 2228 O O . ALA A 1 281 ? 28.174 0.247 -30.185 1.00 84.25 281 ALA A O 1
ATOM 2229 N N . GLY A 1 282 ? 28.953 -1.829 -29.769 1.00 86.19 282 GLY A N 1
ATOM 2230 C CA . GLY A 1 282 ? 29.302 -1.609 -28.362 1.00 86.19 282 GLY A CA 1
ATOM 2231 C C . GLY A 1 282 ? 28.294 -2.173 -27.357 1.00 86.19 282 GLY A C 1
ATOM 2232 O O . GLY A 1 282 ? 28.635 -2.297 -26.191 1.00 86.19 282 GLY A O 1
ATOM 2233 N N . ILE A 1 283 ? 27.101 -2.590 -27.792 1.00 92.00 283 ILE A N 1
ATOM 2234 C CA . ILE A 1 283 ? 26.161 -3.340 -26.950 1.00 92.00 283 ILE A CA 1
ATOM 2235 C C . ILE A 1 283 ? 26.203 -4.811 -27.377 1.00 92.00 283 ILE A C 1
ATOM 2237 O O . ILE A 1 283 ? 25.444 -5.259 -28.234 1.00 92.00 283 ILE A O 1
ATOM 2241 N N . ASP A 1 284 ? 27.125 -5.566 -26.787 1.00 90.81 284 ASP A N 1
ATOM 2242 C CA . ASP A 1 284 ? 27.412 -6.970 -27.120 1.00 90.81 284 ASP A CA 1
ATOM 2243 C C . ASP A 1 284 ? 26.938 -7.968 -26.047 1.00 90.81 284 ASP A C 1
ATOM 2245 O O . ASP A 1 284 ? 27.200 -9.170 -26.135 1.00 90.81 284 ASP A O 1
ATOM 2249 N N . ARG A 1 285 ? 26.193 -7.481 -25.048 1.00 94.69 285 ARG A N 1
ATOM 2250 C CA . ARG A 1 285 ? 25.678 -8.270 -23.924 1.00 94.69 285 ARG A CA 1
ATOM 2251 C C . ARG A 1 285 ? 24.163 -8.191 -23.797 1.00 94.69 285 ARG A C 1
ATOM 2253 O O . ARG A 1 285 ? 23.538 -7.194 -24.142 1.00 94.69 285 ARG A O 1
ATOM 2260 N N . SER A 1 286 ? 23.581 -9.246 -23.237 1.00 96.38 286 SER A N 1
ATOM 2261 C CA . SER A 1 286 ? 22.182 -9.273 -22.805 1.00 96.38 286 SER A CA 1
ATOM 2262 C C . SER A 1 286 ? 22.027 -8.662 -21.408 1.00 96.38 286 SER A C 1
ATOM 2264 O O . SER A 1 286 ? 22.898 -8.838 -20.552 1.00 96.38 286 SER A O 1
ATOM 2266 N N . PHE A 1 287 ? 20.880 -8.038 -21.162 1.00 97.25 287 PHE A N 1
ATOM 2267 C CA . PHE A 1 287 ? 20.522 -7.332 -19.933 1.00 97.25 287 PHE A CA 1
ATOM 2268 C C . PHE A 1 287 ? 19.411 -8.063 -19.197 1.00 97.25 287 PHE A C 1
ATOM 2270 O O . PHE A 1 287 ? 18.560 -8.691 -19.821 1.00 97.25 287 PHE A O 1
ATOM 2277 N N . ASP A 1 288 ? 19.385 -7.978 -17.874 1.00 97.62 288 ASP A N 1
ATOM 2278 C CA . ASP A 1 288 ? 18.281 -8.526 -17.087 1.00 97.62 288 ASP A CA 1
ATOM 2279 C C . ASP A 1 288 ? 16.986 -7.770 -17.394 1.00 97.62 288 ASP A C 1
ATOM 2281 O O . ASP A 1 288 ? 15.967 -8.393 -17.710 1.00 97.62 288 ASP A O 1
ATOM 2285 N N . TYR A 1 289 ? 17.067 -6.439 -17.431 1.00 98.00 289 TYR A N 1
ATOM 2286 C CA . TYR A 1 289 ? 15.943 -5.563 -17.739 1.00 98.00 289 TYR A CA 1
ATOM 2287 C C . TYR A 1 289 ? 16.244 -4.616 -18.899 1.00 98.00 289 TYR A C 1
ATOM 2289 O O . TYR A 1 289 ? 17.350 -4.093 -19.036 1.00 98.00 289 TYR A O 1
ATOM 2297 N N . VAL A 1 290 ? 15.230 -4.357 -19.727 1.00 97.75 290 VAL A N 1
ATOM 2298 C CA . VAL A 1 290 ? 15.280 -3.321 -20.768 1.00 97.75 290 VAL A CA 1
ATOM 2299 C C . VAL A 1 290 ? 14.117 -2.349 -20.580 1.00 97.75 290 VAL A C 1
ATOM 2301 O O . VAL A 1 290 ? 12.956 -2.756 -20.588 1.00 97.75 290 VAL A O 1
ATOM 2304 N N . ILE A 1 291 ? 14.421 -1.060 -20.431 1.00 97.19 291 ILE A N 1
ATOM 2305 C CA . ILE A 1 291 ? 13.446 0.030 -20.317 1.00 97.19 291 ILE A CA 1
ATOM 2306 C C . ILE A 1 291 ? 13.413 0.806 -21.633 1.00 97.19 291 ILE A C 1
ATOM 2308 O O . ILE A 1 291 ? 14.440 1.300 -22.098 1.00 97.19 291 ILE A O 1
ATOM 2312 N N . ILE A 1 292 ? 12.226 0.968 -22.214 1.00 95.81 292 ILE A N 1
ATOM 2313 C CA . ILE A 1 292 ? 12.023 1.698 -23.468 1.00 95.81 292 ILE A CA 1
ATOM 2314 C C . ILE A 1 292 ? 11.181 2.948 -23.208 1.00 95.81 292 ILE A C 1
ATOM 2316 O O . ILE A 1 292 ? 9.946 2.915 -23.241 1.00 95.81 292 ILE A O 1
ATOM 2320 N N . SER A 1 293 ? 11.857 4.075 -22.972 1.00 91.56 293 SER A N 1
ATOM 2321 C CA . SER A 1 293 ? 11.211 5.366 -22.690 1.00 91.56 293 SER A CA 1
ATOM 2322 C C . SER A 1 293 ? 10.952 6.195 -23.953 1.00 91.56 293 SER A C 1
ATOM 2324 O O . SER A 1 293 ? 9.987 6.965 -23.996 1.00 91.56 293 SER A O 1
ATOM 2326 N N . GLY A 1 294 ? 11.697 5.948 -25.035 1.00 87.44 294 GLY A N 1
ATOM 2327 C CA . GLY A 1 294 ? 11.540 6.590 -26.345 1.00 87.44 294 GLY A CA 1
ATOM 2328 C C . GLY A 1 294 ? 12.340 5.886 -27.457 1.00 87.44 294 GLY A C 1
ATOM 2329 O O . GLY A 1 294 ? 12.823 4.775 -27.229 1.00 87.44 294 GLY A O 1
ATOM 2330 N N . PRO A 1 295 ? 12.475 6.506 -28.644 1.00 84.44 295 PRO A N 1
ATOM 2331 C CA . PRO A 1 295 ? 11.856 7.774 -29.043 1.00 84.44 295 PRO A CA 1
ATOM 2332 C C . PRO A 1 295 ? 10.356 7.603 -29.322 1.00 84.44 295 PRO A C 1
ATOM 2334 O O . PRO A 1 295 ? 9.856 6.487 -29.455 1.00 84.44 295 PRO A O 1
ATOM 2337 N N . LYS A 1 296 ? 9.600 8.706 -29.366 1.00 76.75 296 LYS A N 1
ATOM 2338 C CA . LYS A 1 296 ? 8.145 8.645 -29.597 1.00 76.75 296 LYS A CA 1
ATOM 2339 C C . LYS A 1 296 ? 7.856 8.147 -31.013 1.00 76.75 296 LYS A C 1
ATOM 2341 O O . LYS A 1 296 ? 8.385 8.705 -31.968 1.00 76.75 296 LYS A O 1
ATOM 2346 N N . GLY A 1 297 ? 6.999 7.133 -31.125 1.00 69.94 297 GLY A N 1
ATOM 2347 C CA . GLY A 1 297 ? 6.438 6.693 -32.395 1.00 69.94 297 GLY A CA 1
ATOM 2348 C C . GLY A 1 297 ? 5.050 7.275 -32.594 1.00 69.94 297 GLY A C 1
ATOM 2349 O O . GLY A 1 297 ? 4.354 7.601 -31.625 1.00 69.94 297 GLY A O 1
ATOM 2350 N N . PHE A 1 298 ? 4.663 7.428 -33.856 1.00 72.94 298 PHE A N 1
ATOM 2351 C CA . PHE A 1 298 ? 3.309 7.854 -34.217 1.00 72.94 298 PHE A CA 1
ATOM 2352 C C . PHE A 1 298 ? 2.713 7.009 -35.345 1.00 72.94 298 PHE A C 1
ATOM 2354 O O . PHE A 1 298 ? 1.498 6.830 -35.378 1.00 72.94 298 PHE A O 1
ATOM 2361 N N . ASN A 1 299 ? 3.538 6.505 -36.266 1.00 74.81 299 ASN A N 1
ATOM 2362 C CA . ASN A 1 299 ? 3.112 5.742 -37.439 1.00 74.81 299 ASN A CA 1
ATOM 2363 C C . ASN A 1 299 ? 4.318 5.061 -38.114 1.00 74.81 299 ASN A C 1
ATOM 2365 O O . ASN A 1 299 ? 5.446 5.166 -37.640 1.00 74.81 299 ASN A O 1
ATOM 2369 N N . SER A 1 300 ? 4.087 4.411 -39.253 1.00 72.19 300 SER A N 1
ATOM 2370 C CA . SER A 1 300 ? 5.145 3.803 -40.064 1.00 72.19 300 SER A CA 1
ATOM 2371 C C . SER A 1 300 ? 6.175 4.799 -40.597 1.00 72.19 300 SER A C 1
ATOM 2373 O O . SER A 1 300 ? 7.269 4.390 -40.924 1.00 72.19 300 SER A O 1
ATOM 2375 N N . ASP A 1 301 ? 5.891 6.095 -40.682 1.00 73.12 301 ASP A N 1
ATOM 2376 C CA . ASP A 1 301 ? 6.883 7.082 -41.140 1.00 73.12 301 ASP A CA 1
ATOM 2377 C C . ASP A 1 301 ? 7.708 7.652 -39.969 1.00 73.12 301 ASP A C 1
ATOM 2379 O O . ASP A 1 301 ? 8.747 8.283 -40.161 1.00 73.12 301 ASP A O 1
ATOM 2383 N N . CYS A 1 302 ? 7.259 7.411 -38.735 1.00 74.44 302 CYS A N 1
ATOM 2384 C CA . CYS A 1 302 ? 7.905 7.784 -37.486 1.00 74.44 302 CYS A CA 1
ATOM 2385 C C . CYS A 1 302 ? 7.772 6.609 -36.502 1.00 74.44 302 CYS A C 1
ATOM 2387 O O . CYS A 1 302 ? 6.908 6.629 -35.613 1.00 74.44 302 CYS A O 1
ATOM 2389 N N . PRO A 1 303 ? 8.596 5.559 -36.677 1.00 76.69 303 PRO A N 1
ATOM 2390 C CA . PRO A 1 303 ? 8.369 4.251 -36.063 1.00 76.69 303 PRO A CA 1
ATOM 2391 C C . PRO A 1 303 ? 8.660 4.261 -34.559 1.00 76.69 303 PRO A C 1
ATOM 2393 O O . PRO A 1 303 ? 8.263 3.348 -33.834 1.00 76.69 303 PRO A O 1
ATOM 2396 N N . GLY A 1 304 ? 9.351 5.303 -34.082 1.00 82.44 304 GLY A N 1
ATOM 2397 C CA . GLY A 1 304 ? 9.661 5.537 -32.680 1.00 82.44 304 GLY A CA 1
ATOM 2398 C C . GLY A 1 304 ? 10.352 4.356 -32.018 1.00 82.44 304 GLY A C 1
ATOM 2399 O O . GLY A 1 304 ? 11.507 4.053 -32.308 1.00 82.44 304 GLY A O 1
ATOM 2400 N N . ARG A 1 305 ? 9.617 3.682 -31.126 1.00 89.38 305 ARG A N 1
ATOM 2401 C CA . ARG A 1 305 ? 10.102 2.577 -30.285 1.00 89.38 305 ARG A CA 1
ATOM 2402 C C . ARG A 1 305 ? 10.291 1.253 -31.011 1.00 89.38 305 ARG A C 1
ATOM 2404 O O . ARG A 1 305 ? 10.738 0.305 -30.380 1.00 89.38 305 ARG A O 1
ATOM 2411 N N . GLU A 1 306 ? 9.985 1.161 -32.301 1.00 89.12 306 GLU A N 1
ATOM 2412 C CA . GLU A 1 306 ? 10.079 -0.105 -33.032 1.00 89.12 306 GLU A CA 1
ATOM 2413 C C . GLU A 1 306 ? 11.470 -0.749 -32.973 1.00 89.12 306 GLU A C 1
ATOM 2415 O O . GLU A 1 306 ? 11.590 -1.917 -32.602 1.00 89.12 306 GLU A O 1
ATOM 2420 N N . ILE A 1 307 ? 12.526 0.023 -33.241 1.00 89.75 307 ILE A N 1
ATOM 2421 C CA . ILE A 1 307 ? 13.912 -0.455 -33.141 1.00 89.75 307 ILE A CA 1
ATOM 2422 C C . ILE A 1 307 ? 14.266 -0.856 -31.692 1.00 89.75 307 ILE A C 1
ATOM 2424 O O . ILE A 1 307 ? 14.694 -1.996 -31.493 1.00 89.75 307 ILE A O 1
ATOM 2428 N N . PRO A 1 308 ? 14.050 -0.000 -30.668 1.00 93.00 308 PRO A N 1
ATOM 2429 C CA . PRO A 1 308 ? 14.253 -0.384 -29.271 1.00 93.00 308 PRO A CA 1
ATOM 2430 C C . PRO A 1 308 ? 13.508 -1.655 -28.843 1.00 93.00 308 PRO A C 1
ATOM 2432 O O . PRO A 1 308 ? 14.070 -2.479 -28.125 1.00 93.00 308 PRO A O 1
ATOM 2435 N N . VAL A 1 309 ? 12.257 -1.837 -29.279 1.00 93.62 309 VAL A N 1
ATOM 2436 C CA . VAL A 1 309 ? 11.444 -3.016 -28.939 1.00 93.62 309 VAL A CA 1
ATOM 2437 C C . VAL A 1 309 ? 12.028 -4.273 -29.584 1.00 93.62 309 VAL A C 1
ATOM 2439 O O . VAL A 1 309 ? 12.148 -5.308 -28.923 1.00 93.62 309 VAL A O 1
ATOM 2442 N N . ALA A 1 310 ? 12.461 -4.182 -30.844 1.00 91.81 310 ALA A N 1
ATOM 2443 C CA . ALA A 1 310 ? 13.148 -5.276 -31.517 1.00 91.81 310 ALA A CA 1
ATOM 2444 C C . ALA A 1 310 ? 14.461 -5.643 -30.802 1.00 91.81 310 ALA A C 1
ATOM 2446 O O . ALA A 1 310 ? 14.722 -6.827 -30.583 1.00 91.81 310 ALA A O 1
ATOM 2447 N N . TRP A 1 311 ? 15.260 -4.666 -30.360 1.00 93.38 311 TRP A N 1
ATOM 2448 C CA . TRP A 1 311 ? 16.452 -4.938 -29.546 1.00 93.38 311 TRP A CA 1
ATOM 2449 C C . TRP A 1 311 ? 16.107 -5.593 -28.214 1.00 93.38 311 TRP A C 1
ATOM 2451 O O . TRP A 1 311 ? 16.713 -6.602 -27.864 1.00 93.38 311 TRP A O 1
ATOM 2461 N N . ALA A 1 312 ? 15.108 -5.081 -27.494 1.00 95.00 312 ALA A N 1
ATOM 2462 C CA . ALA A 1 312 ? 14.689 -5.639 -26.214 1.00 95.00 312 ALA A CA 1
ATOM 2463 C C . ALA A 1 312 ? 14.268 -7.111 -26.333 1.00 95.00 312 ALA A C 1
ATOM 2465 O O . ALA A 1 312 ? 14.560 -7.903 -25.442 1.00 95.00 312 ALA A O 1
ATOM 2466 N N . SER A 1 313 ? 13.665 -7.506 -27.461 1.00 93.50 313 SER A N 1
ATOM 2467 C CA . SER A 1 313 ? 13.323 -8.909 -27.727 1.00 93.50 313 SER A CA 1
ATOM 2468 C C . SER A 1 313 ? 14.536 -9.847 -27.814 1.00 93.50 313 SER A C 1
ATOM 2470 O O . SER A 1 313 ? 14.395 -11.037 -27.541 1.00 93.50 313 SER A O 1
ATOM 2472 N N . LYS A 1 314 ? 15.713 -9.314 -28.171 1.00 92.81 314 LYS A N 1
ATOM 2473 C CA . LYS A 1 314 ? 16.986 -10.046 -28.285 1.00 92.81 314 LYS A CA 1
ATOM 2474 C C . LYS A 1 314 ? 17.842 -9.926 -27.022 1.00 92.81 314 LYS A C 1
ATOM 2476 O O . LYS A 1 314 ? 18.589 -10.841 -26.692 1.00 92.81 314 LYS A O 1
ATOM 2481 N N . LEU A 1 315 ? 17.774 -8.776 -26.354 1.00 95.06 315 LEU A N 1
ATOM 2482 C CA . LEU A 1 315 ? 18.696 -8.404 -25.286 1.00 95.06 315 LEU A CA 1
ATOM 2483 C C . LEU A 1 315 ? 18.156 -8.682 -23.882 1.00 95.06 315 LEU A C 1
ATOM 2485 O O . LEU A 1 315 ? 18.967 -8.894 -22.987 1.00 95.06 315 LEU A O 1
ATOM 2489 N N . ALA A 1 316 ? 16.839 -8.676 -23.664 1.00 96.88 316 ALA A N 1
ATOM 2490 C CA . ALA A 1 316 ? 16.267 -8.831 -22.327 1.00 96.88 316 ALA A CA 1
ATOM 2491 C C . ALA A 1 316 ? 16.225 -10.298 -21.873 1.00 96.88 316 ALA A C 1
ATOM 2493 O O . ALA A 1 316 ? 15.664 -11.149 -22.564 1.00 96.88 316 ALA A O 1
ATOM 2494 N N . LYS A 1 317 ? 16.751 -10.576 -20.677 1.00 96.62 317 LYS A N 1
ATOM 2495 C CA . LYS A 1 317 ? 16.730 -11.900 -20.038 1.00 96.62 317 LYS A CA 1
ATOM 2496 C C . LYS A 1 317 ? 15.521 -12.094 -19.131 1.00 96.62 317 LYS A C 1
ATOM 2498 O O . LYS A 1 317 ? 14.936 -13.166 -19.168 1.00 96.62 317 LYS A O 1
ATOM 2503 N N . LYS A 1 318 ? 15.158 -11.086 -18.325 1.00 96.50 318 LYS A N 1
ATOM 2504 C CA . LYS A 1 318 ? 14.107 -11.193 -17.294 1.00 96.50 318 LYS A CA 1
ATOM 2505 C C . LYS A 1 318 ? 12.881 -10.342 -17.599 1.00 96.50 318 LYS A C 1
ATOM 2507 O O . LYS A 1 318 ? 11.758 -10.806 -17.401 1.00 96.50 318 LYS A O 1
ATOM 2512 N N . GLY A 1 319 ? 13.055 -9.109 -18.081 1.00 97.12 319 GLY A N 1
ATOM 2513 C CA . GLY A 1 319 ? 11.913 -8.223 -18.308 1.00 97.12 319 GLY A CA 1
ATOM 2514 C C . GLY A 1 319 ? 12.126 -7.081 -19.297 1.00 97.12 319 GLY A C 1
ATOM 2515 O O . GLY A 1 319 ? 13.236 -6.585 -19.478 1.00 97.12 319 GLY A O 1
ATOM 2516 N N . VAL A 1 320 ? 11.030 -6.644 -19.919 1.00 97.88 320 VAL A N 1
ATOM 2517 C CA . VAL A 1 320 ? 10.963 -5.440 -20.757 1.00 97.88 320 VAL A CA 1
ATOM 2518 C C . VAL A 1 320 ? 9.851 -4.525 -20.252 1.00 97.88 320 VAL A C 1
ATOM 2520 O O . VAL A 1 320 ? 8.735 -4.980 -19.998 1.00 97.88 320 VAL A O 1
ATOM 2523 N N . PHE A 1 321 ? 10.153 -3.233 -20.148 1.00 97.38 321 PHE A N 1
ATOM 2524 C CA . PHE A 1 321 ? 9.223 -2.181 -19.749 1.00 97.38 321 PHE A CA 1
ATOM 2525 C C . PHE A 1 321 ? 9.042 -1.196 -20.902 1.00 97.38 321 PHE A C 1
ATOM 2527 O O . PHE A 1 321 ? 10.017 -0.588 -21.351 1.00 97.38 321 PHE A O 1
ATOM 2534 N N . VAL A 1 322 ? 7.811 -1.025 -21.389 1.00 96.06 322 VAL A N 1
ATOM 2535 C CA . VAL A 1 322 ? 7.525 -0.155 -22.543 1.00 96.06 322 VAL A CA 1
ATOM 2536 C C . VAL A 1 322 ? 6.488 0.900 -22.185 1.00 96.06 322 VAL A C 1
ATOM 2538 O O . VAL A 1 322 ? 5.345 0.578 -21.863 1.00 96.06 322 VAL A O 1
ATOM 2541 N N . PHE A 1 323 ? 6.886 2.169 -22.265 1.00 93.75 323 PHE A N 1
ATOM 2542 C CA . PHE A 1 323 ? 5.987 3.308 -22.072 1.00 93.75 323 PHE A CA 1
ATOM 2543 C C . PHE A 1 323 ? 5.133 3.594 -23.316 1.00 93.75 323 PHE A C 1
ATOM 2545 O O . PHE A 1 323 ? 5.544 3.312 -24.440 1.00 93.75 323 PHE A O 1
ATOM 2552 N N . ASP A 1 324 ? 3.994 4.266 -23.111 1.00 91.88 324 ASP A N 1
ATOM 2553 C CA . ASP A 1 324 ? 3.028 4.657 -24.151 1.00 91.88 324 ASP A CA 1
ATOM 2554 C C . ASP A 1 324 ? 2.353 3.455 -24.860 1.00 91.88 324 ASP A C 1
ATOM 2556 O O . ASP A 1 324 ? 1.970 3.556 -26.025 1.00 91.88 324 ASP A O 1
ATOM 2560 N N . TYR A 1 325 ? 2.172 2.316 -24.175 1.00 92.88 325 TYR A N 1
ATOM 2561 C CA . TYR A 1 325 ? 1.598 1.087 -24.765 1.00 92.88 325 TYR A CA 1
ATOM 2562 C C . TYR A 1 325 ? 0.128 1.220 -25.219 1.00 92.88 325 TYR A C 1
ATOM 2564 O O . TYR A 1 325 ? -0.386 0.421 -26.005 1.00 92.88 325 TYR A O 1
ATOM 2572 N N . ASN A 1 326 ? -0.569 2.256 -24.765 1.00 91.19 326 ASN A N 1
ATOM 2573 C CA . ASN A 1 326 ? -1.919 2.579 -25.216 1.00 91.19 326 ASN A CA 1
ATOM 2574 C C . ASN A 1 326 ? -1.965 3.135 -26.645 1.00 91.19 326 ASN A C 1
ATOM 2576 O O . ASN A 1 326 ? -3.044 3.221 -27.232 1.00 91.19 326 ASN A O 1
ATOM 2580 N N . ARG A 1 327 ? -0.824 3.520 -27.227 1.00 89.56 327 ARG A N 1
ATOM 2581 C CA . ARG A 1 327 ? -0.767 3.939 -28.628 1.00 89.56 327 ARG A CA 1
ATOM 2582 C C . ARG A 1 327 ? -0.857 2.727 -29.544 1.00 89.56 327 ARG A C 1
ATOM 2584 O O . ARG A 1 327 ? -0.195 1.714 -29.333 1.00 89.56 327 ARG A O 1
ATOM 2591 N N . GLN A 1 328 ? -1.667 2.853 -30.593 1.00 89.88 328 GLN A N 1
ATOM 2592 C CA . GLN A 1 328 ? -1.948 1.753 -31.513 1.00 89.88 328 GLN A CA 1
ATOM 2593 C C . GLN A 1 328 ? -0.674 1.181 -32.152 1.00 89.88 328 GLN A C 1
ATOM 2595 O O . GLN A 1 328 ? -0.529 -0.038 -32.218 1.00 89.88 328 GLN A O 1
ATOM 2600 N N . TRP A 1 329 ? 0.244 2.044 -32.598 1.00 87.88 329 TRP A N 1
ATOM 2601 C CA . TRP A 1 329 ? 1.491 1.616 -33.232 1.00 87.88 329 TRP A CA 1
ATOM 2602 C C . TRP A 1 329 ? 2.415 0.896 -32.243 1.00 87.88 329 TRP A C 1
ATOM 2604 O O . TRP A 1 329 ? 2.820 -0.236 -32.497 1.00 87.88 329 TRP A O 1
ATOM 2614 N N . GLU A 1 330 ? 2.684 1.495 -31.077 1.00 89.88 330 GLU A N 1
ATOM 2615 C CA . GLU A 1 330 ? 3.485 0.874 -30.016 1.00 89.88 330 GLU A CA 1
ATOM 2616 C C . GLU A 1 330 ? 2.932 -0.489 -29.587 1.00 89.88 330 GLU A C 1
ATOM 2618 O O . GLU A 1 330 ? 3.709 -1.429 -29.410 1.00 89.88 330 GLU A O 1
ATOM 2623 N N . ARG A 1 331 ? 1.606 -0.623 -29.476 1.00 92.19 331 ARG A N 1
ATOM 2624 C CA . ARG A 1 331 ? 0.953 -1.900 -29.173 1.00 92.19 331 ARG A CA 1
ATOM 2625 C C . ARG A 1 331 ? 1.224 -2.949 -30.246 1.00 92.19 331 ARG A C 1
ATOM 2627 O O . ARG A 1 331 ? 1.701 -4.027 -29.918 1.00 92.19 331 ARG A O 1
ATOM 2634 N N . GLN A 1 332 ? 0.993 -2.618 -31.519 1.00 90.81 332 GLN A N 1
ATOM 2635 C CA . GLN A 1 332 ? 1.236 -3.532 -32.645 1.00 90.81 332 GLN A CA 1
ATOM 2636 C C . GLN A 1 332 ? 2.692 -4.009 -32.701 1.00 90.81 332 GLN A C 1
ATOM 2638 O O . GLN A 1 332 ? 2.962 -5.189 -32.923 1.00 90.81 332 GLN A O 1
ATOM 2643 N N . VAL A 1 333 ? 3.629 -3.092 -32.476 1.00 89.62 333 VAL A N 1
ATOM 2644 C CA . VAL A 1 333 ? 5.064 -3.375 -32.438 1.00 89.62 333 VAL A CA 1
ATOM 2645 C C . VAL A 1 333 ? 5.416 -4.294 -31.264 1.00 89.62 333 VAL A C 1
ATOM 2647 O O . VAL A 1 333 ? 6.102 -5.299 -31.454 1.00 89.62 333 VAL A O 1
ATOM 2650 N N . CYS A 1 334 ? 4.939 -3.989 -30.056 1.00 93.25 334 CYS A N 1
ATOM 2651 C CA . CYS A 1 334 ? 5.171 -4.832 -28.885 1.00 93.25 334 CYS A CA 1
ATOM 2652 C C . CYS A 1 334 ? 4.588 -6.232 -29.080 1.00 93.25 334 CYS A C 1
ATOM 2654 O O . CYS A 1 334 ? 5.300 -7.212 -28.881 1.00 93.25 334 CYS A O 1
ATOM 2656 N N . ASP A 1 335 ? 3.346 -6.331 -29.552 1.00 92.25 335 ASP A N 1
ATOM 2657 C CA . ASP A 1 335 ? 2.674 -7.609 -29.780 1.00 92.25 335 ASP A CA 1
ATOM 2658 C C . ASP A 1 335 ? 3.440 -8.467 -30.803 1.00 92.25 335 ASP A C 1
ATOM 2660 O O . ASP A 1 335 ? 3.549 -9.683 -30.646 1.00 92.25 335 ASP A O 1
ATOM 2664 N N . ARG A 1 336 ? 4.048 -7.834 -31.818 1.00 90.62 336 ARG A N 1
ATOM 2665 C CA . ARG A 1 336 ? 4.868 -8.511 -32.833 1.00 90.62 336 ARG A CA 1
ATOM 2666 C C . ARG A 1 336 ? 6.184 -9.074 -32.287 1.00 90.62 336 ARG A C 1
ATOM 2668 O O . ARG A 1 336 ? 6.556 -10.180 -32.671 1.00 90.62 336 ARG A O 1
ATOM 2675 N N . TYR A 1 337 ? 6.917 -8.323 -31.461 1.00 91.81 337 TYR A N 1
ATOM 2676 C CA . TYR A 1 337 ? 8.288 -8.687 -31.044 1.00 91.81 337 TYR A CA 1
ATOM 2677 C C . TYR A 1 337 ? 8.387 -9.276 -29.631 1.00 91.81 337 TYR A C 1
ATOM 2679 O O . TYR A 1 337 ? 9.298 -10.054 -29.337 1.00 91.81 337 TYR A O 1
ATOM 2687 N N . LEU A 1 338 ? 7.483 -8.886 -28.739 1.00 94.12 338 LEU A N 1
ATOM 2688 C CA . LEU A 1 338 ? 7.467 -9.276 -27.328 1.00 94.12 338 LEU A CA 1
ATOM 2689 C C . LEU A 1 338 ? 6.264 -10.165 -26.982 1.00 94.12 338 LEU A C 1
ATOM 2691 O O . LEU A 1 338 ? 6.299 -10.830 -25.948 1.00 94.12 338 LEU A O 1
ATOM 2695 N N . GLY A 1 339 ? 5.242 -10.218 -27.843 1.00 94.81 339 GLY A N 1
ATOM 2696 C CA . GLY A 1 339 ? 3.970 -10.881 -27.560 1.00 94.81 339 GLY A CA 1
ATOM 2697 C C . GLY A 1 339 ? 3.048 -10.002 -26.716 1.00 94.81 339 GLY A C 1
ATOM 2698 O O . GLY A 1 339 ? 3.243 -8.795 -26.622 1.00 94.81 339 GLY A O 1
ATOM 2699 N N . ALA A 1 340 ? 2.033 -10.601 -26.092 1.00 94.44 340 ALA A N 1
ATOM 2700 C CA . ALA A 1 340 ? 1.147 -9.871 -25.189 1.00 94.44 340 ALA A CA 1
ATOM 2701 C C . ALA A 1 340 ? 1.865 -9.529 -23.865 1.00 94.44 340 ALA A C 1
ATOM 2703 O O . ALA A 1 340 ? 2.605 -10.369 -23.339 1.00 94.44 340 ALA A O 1
ATOM 2704 N N . PRO A 1 341 ? 1.643 -8.334 -23.286 1.00 95.69 341 PRO A N 1
ATOM 2705 C CA . PRO A 1 341 ? 2.187 -8.003 -21.976 1.00 95.69 341 PRO A CA 1
ATOM 2706 C C . PRO A 1 341 ? 1.574 -8.891 -20.894 1.00 95.69 341 PRO A C 1
ATOM 2708 O O . PRO A 1 341 ? 0.417 -9.303 -20.982 1.00 95.69 341 PRO A O 1
ATOM 2711 N N . HIS A 1 342 ? 2.343 -9.146 -19.837 1.00 94.94 342 HIS A N 1
ATOM 2712 C CA . HIS A 1 342 ? 1.853 -9.884 -18.671 1.00 94.94 342 HIS A CA 1
ATOM 2713 C C . HIS A 1 342 ? 0.826 -9.055 -17.899 1.00 94.94 342 HIS A C 1
ATOM 2715 O O . HIS A 1 342 ? -0.171 -9.586 -17.414 1.00 94.94 342 HIS A O 1
ATOM 2721 N N . TYR A 1 343 ? 1.062 -7.746 -17.810 1.00 92.62 343 TYR A N 1
ATOM 2722 C CA . TYR A 1 343 ? 0.098 -6.770 -17.323 1.00 92.62 343 TYR A CA 1
ATOM 2723 C C . TYR A 1 343 ? 0.444 -5.367 -17.831 1.00 92.62 343 TYR A C 1
ATOM 2725 O O . TYR A 1 343 ? 1.542 -5.101 -18.328 1.00 92.62 343 TYR A O 1
ATOM 2733 N N . VAL A 1 344 ? -0.532 -4.470 -17.701 1.00 92.81 344 VAL A N 1
ATOM 2734 C CA . VAL A 1 344 ? -0.422 -3.058 -18.061 1.00 92.81 344 VAL A CA 1
ATOM 2735 C C . VAL A 1 344 ? -0.661 -2.229 -16.807 1.00 92.81 344 VAL A C 1
ATOM 2737 O O . VAL A 1 344 ? -1.667 -2.410 -16.122 1.00 92.81 344 VAL A O 1
ATOM 2740 N N . VAL A 1 345 ? 0.267 -1.328 -16.499 1.00 87.31 345 VAL A N 1
ATOM 2741 C CA . VAL A 1 345 ? 0.147 -0.382 -15.392 1.00 87.31 345 VAL A CA 1
ATOM 2742 C C . VAL A 1 345 ? -0.524 0.890 -15.929 1.00 87.31 345 VAL A C 1
ATOM 2744 O O . VAL A 1 345 ? 0.097 1.620 -16.717 1.00 87.31 345 VAL A O 1
ATOM 2747 N N . PRO A 1 346 ? -1.784 1.175 -15.545 1.00 86.06 346 PRO A N 1
ATOM 2748 C CA . PRO A 1 346 ? -2.474 2.378 -15.995 1.00 86.06 346 PRO A CA 1
ATOM 2749 C C . PRO A 1 346 ? -1.787 3.623 -15.416 1.00 86.06 346 PRO A C 1
ATOM 2751 O O . PRO A 1 346 ? -1.187 3.539 -14.342 1.00 86.06 346 PRO A O 1
ATOM 2754 N N . PRO A 1 347 ? -1.849 4.784 -16.080 1.00 82.19 347 PRO A N 1
ATOM 2755 C CA . PRO A 1 347 ? -1.342 6.017 -15.491 1.00 82.19 347 PRO A CA 1
ATOM 2756 C C . PRO A 1 347 ? -2.174 6.406 -14.261 1.00 82.19 347 PRO A C 1
ATOM 2758 O O . PRO A 1 347 ? -3.403 6.340 -14.280 1.00 82.19 347 PRO A O 1
ATOM 2761 N N . VAL A 1 348 ? -1.510 6.850 -13.192 1.00 72.81 348 VAL A N 1
ATOM 2762 C CA . VAL A 1 348 ? -2.162 7.546 -12.072 1.00 72.81 348 VAL A CA 1
ATOM 2763 C C . VAL A 1 348 ? -1.775 9.025 -12.147 1.00 72.81 348 VAL A C 1
ATOM 2765 O O . VAL A 1 348 ? -0.602 9.365 -12.019 1.00 72.81 348 VAL A O 1
ATOM 2768 N N . GLY A 1 349 ? -2.751 9.914 -12.361 1.00 67.81 349 GLY A N 1
ATOM 2769 C CA . GLY A 1 349 ? -2.536 11.367 -12.414 1.00 67.81 349 GLY A CA 1
ATOM 2770 C C . GLY A 1 349 ? -2.608 11.966 -13.824 1.00 67.81 349 GLY A C 1
ATOM 2771 O O . GLY A 1 349 ? -3.480 11.605 -14.610 1.00 67.81 349 GLY A O 1
ATOM 2772 N N . ARG A 1 350 ? -1.744 12.949 -14.128 1.00 53.00 350 ARG A N 1
ATOM 2773 C CA . ARG A 1 350 ? -1.705 13.614 -15.444 1.00 53.00 350 ARG A CA 1
ATOM 2774 C C . ARG A 1 350 ? -0.940 12.760 -16.458 1.00 53.00 350 ARG A C 1
ATOM 2776 O O . ARG A 1 350 ? 0.245 12.509 -16.271 1.00 53.00 350 ARG A O 1
ATOM 2783 N N . GLY A 1 351 ? -1.600 12.422 -17.562 1.00 62.84 351 GLY A N 1
ATOM 2784 C CA . GLY A 1 351 ? -1.009 11.755 -18.721 1.00 62.84 351 GLY A CA 1
ATOM 2785 C C . GLY A 1 351 ? -1.751 10.473 -19.079 1.00 62.84 351 GLY A C 1
ATOM 2786 O O . GLY A 1 351 ? -2.165 9.730 -18.200 1.00 62.84 351 GLY A O 1
ATOM 2787 N N . ASP A 1 352 ? -1.884 10.208 -20.377 1.00 73.19 352 ASP A N 1
ATOM 2788 C CA . ASP A 1 352 ? -2.647 9.057 -20.882 1.00 73.19 352 ASP A CA 1
ATOM 2789 C C . ASP A 1 352 ? -1.761 7.837 -21.164 1.00 73.19 352 ASP A C 1
ATOM 2791 O O . ASP A 1 352 ? -2.228 6.861 -21.735 1.00 73.19 352 ASP A O 1
ATOM 2795 N N . ALA A 1 353 ? -0.467 7.883 -20.840 1.00 85.75 353 ALA A N 1
ATOM 2796 C CA . ALA A 1 353 ? 0.459 6.821 -21.218 1.00 85.75 353 ALA A CA 1
ATOM 2797 C C . ALA A 1 353 ? 0.230 5.562 -20.370 1.00 85.75 353 ALA A C 1
ATOM 2799 O O . ALA A 1 353 ? 0.240 5.631 -19.148 1.00 85.75 353 ALA A O 1
ATOM 2800 N N . GLU A 1 354 ? 0.087 4.402 -21.001 1.00 92.50 354 GLU A N 1
ATOM 2801 C CA . GLU A 1 354 ? 0.157 3.107 -20.314 1.00 92.50 354 GLU A CA 1
ATOM 2802 C C . GLU A 1 354 ? 1.604 2.594 -20.271 1.00 92.50 354 GLU A C 1
ATOM 2804 O O . GLU A 1 354 ? 2.373 2.813 -21.213 1.00 92.50 354 GLU A O 1
ATOM 2809 N N . LEU A 1 355 ? 1.969 1.882 -19.201 1.00 94.19 355 LEU A N 1
ATOM 2810 C CA . LEU A 1 355 ? 3.216 1.118 -19.116 1.00 94.19 355 LEU A CA 1
ATOM 2811 C C . LEU A 1 355 ? 2.904 -0.371 -19.297 1.00 94.19 355 LEU A C 1
ATOM 2813 O O . LEU A 1 355 ? 2.199 -0.955 -18.477 1.00 94.19 355 LEU A O 1
ATOM 2817 N N . ALA A 1 356 ? 3.449 -0.999 -20.335 1.00 96.00 356 ALA A N 1
ATOM 2818 C CA . ALA A 1 356 ? 3.371 -2.446 -20.516 1.00 96.00 356 ALA A CA 1
ATOM 2819 C C . ALA A 1 356 ? 4.583 -3.156 -19.915 1.00 96.00 356 ALA A C 1
ATOM 2821 O O . ALA A 1 356 ? 5.723 -2.717 -20.093 1.00 96.00 356 ALA A O 1
ATOM 2822 N N . VAL A 1 357 ? 4.318 -4.277 -19.240 1.00 96.25 357 VAL A N 1
ATOM 2823 C CA . VAL A 1 357 ? 5.340 -5.110 -18.605 1.00 96.25 357 VAL A CA 1
ATOM 2824 C C . VAL A 1 357 ? 5.360 -6.493 -19.244 1.00 96.25 357 VAL A C 1
ATOM 2826 O O . VAL A 1 357 ? 4.351 -7.202 -19.280 1.00 96.25 357 VAL A O 1
ATOM 2829 N N . PHE A 1 358 ? 6.530 -6.887 -19.740 1.00 97.12 358 PHE A N 1
ATOM 2830 C CA . PHE A 1 358 ? 6.767 -8.181 -20.371 1.00 97.12 358 PHE A CA 1
ATOM 2831 C C . PHE A 1 358 ? 7.808 -8.938 -19.553 1.00 97.12 358 PHE A C 1
ATOM 2833 O O . PHE A 1 358 ? 8.984 -8.590 -19.597 1.00 97.12 358 PHE A O 1
ATOM 2840 N N . HIS A 1 359 ? 7.402 -9.974 -18.823 1.00 94.81 359 HIS A N 1
ATOM 2841 C CA . HIS A 1 359 ? 8.349 -10.890 -18.194 1.00 94.81 359 HIS A CA 1
ATOM 2842 C C . HIS A 1 359 ? 8.837 -11.933 -19.200 1.00 94.81 359 HIS A C 1
ATOM 2844 O O . HIS A 1 359 ? 8.118 -12.340 -20.113 1.00 94.81 359 HIS A O 1
ATOM 2850 N N . ARG A 1 360 ? 10.076 -12.378 -19.033 1.00 90.81 360 ARG A N 1
ATOM 2851 C CA . ARG A 1 360 ? 10.644 -13.519 -19.743 1.00 90.81 360 ARG A CA 1
ATOM 2852 C C . ARG A 1 360 ? 10.767 -14.649 -18.724 1.00 90.81 360 ARG A C 1
ATOM 2854 O O . ARG A 1 360 ? 11.291 -14.443 -17.633 1.00 90.81 360 ARG A O 1
ATOM 2861 N N . GLY A 1 361 ? 10.199 -15.810 -19.049 1.00 78.38 361 GLY A N 1
ATOM 2862 C CA . GLY A 1 361 ? 10.402 -17.011 -18.242 1.00 78.38 361 GLY A CA 1
ATOM 2863 C C . GLY A 1 361 ? 11.873 -17.415 -18.302 1.00 78.38 361 GLY A C 1
ATOM 2864 O O . GLY A 1 361 ? 12.456 -17.364 -19.385 1.00 78.38 361 GLY A O 1
ATOM 2865 N N . ASN A 1 362 ? 12.448 -17.759 -17.146 1.00 53.31 362 ASN A N 1
ATOM 2866 C CA . ASN A 1 362 ? 13.801 -18.315 -17.053 1.00 53.31 362 ASN A CA 1
ATOM 2867 C C . ASN A 1 362 ? 13.941 -19.620 -17.838 1.00 53.31 362 ASN A C 1
ATOM 2869 O O . ASN A 1 362 ? 12.971 -20.417 -17.825 1.00 53.31 362 ASN A O 1
#

Nearest PDB structures (foldseek):
  1dus-assembly1_A  TM=5.624E-01  e=2.415E-03  Methanocaldococcus jannaschii
  4kdr-assembly1_A  TM=5.123E-01  e=4.188E-03  Escherichia coli K-12
  1sc6-assembly1_D  TM=3.967E-01  e=1.642E-01  Escherichia coli
  2yq5-assembly1_C  TM=4.442E-01  e=3.636E-01  Lactobacillus delbrueckii subsp. bulgaricus
  1xdw-assembly1_A  TM=2.902E-01  e=1.209E-01  Acidaminococcus fermentans

Foldseek 3Di:
DDDDDDDDFDDPPLVVLLCLLVVLVVDPDQKDKAAAPQKDFLDDDDLCVQQPPFQKEFAFDPPQWLLVVVVVQVVPPQQDDPVLSVVLCVQQNRRHTFTDSRIMMHGNDPQVVQLSVQLSVLCVVTSHHSRSSNSNSPSPGPGGYHHGDCLREPEDDADPPDSPGRMYRDPPSQRNCVNVVNDPPPQDVQLVVLLVVVVVVVLAFSVLLVVVLCVQLVPAQFAEEEEADPSSLSNVCVSHVNNYEYEHEDPDDSDDPRHHYHYDHQQDDADPCLVVQDDPPPPPAAGQEYEYSWDDAQDRNRLMCLNVLSVCLVRHDFKYKYKQCVHPSNVVSCCVRQNAAPDWDAGDDDDGMIIGMGTDDD

Organism: NCBI:txid2728835

Solvent-accessible surface area (backbone atoms only — not comparable to full-atom values): 20396 Å² total; per-residue (Å²): 131,85,78,92,77,80,88,76,81,90,52,61,84,65,46,45,48,58,51,62,33,43,48,74,82,72,56,94,48,64,64,44,79,49,68,43,91,52,47,47,76,65,54,90,81,60,65,65,71,65,27,57,95,38,50,29,19,29,17,50,30,98,43,45,30,30,53,60,38,53,56,56,38,68,77,39,89,71,44,54,52,71,68,59,44,52,54,42,38,72,73,51,39,47,79,32,75,24,57,34,80,53,27,36,34,37,45,74,43,73,64,46,48,54,38,35,56,40,20,35,56,47,26,67,78,73,66,48,47,56,56,62,16,40,47,50,22,56,65,76,40,95,67,48,70,34,75,42,59,60,43,57,42,28,77,43,85,67,89,72,86,61,99,81,36,41,21,41,28,38,81,43,46,66,61,40,21,53,76,70,72,65,43,67,64,82,44,59,74,63,49,44,50,38,47,51,56,37,51,73,67,64,76,61,31,61,65,55,54,54,53,53,40,50,58,41,46,74,38,80,84,40,35,34,36,35,30,26,65,85,85,43,48,67,41,52,27,57,30,23,75,56,37,31,36,37,36,34,69,80,87,67,85,71,50,58,98,86,37,52,66,46,77,46,85,79,91,79,78,71,68,90,60,57,89,70,60,73,66,61,91,91,61,88,69,72,23,37,33,27,40,38,69,26,52,82,52,79,40,79,93,39,47,34,38,47,64,57,46,50,43,39,56,74,28,38,56,42,28,39,40,35,57,41,38,71,40,70,57,52,35,55,48,40,42,72,53,68,39,77,57,78,48,70,49,72,51,57,76,80,62,86,46,22,34,32,34,34,74,43,81,128

Sequence (362 aa):
MAVPYTWIPSWSGKESRQAKTRLFEYTPFDLTLFVDTDTVFGEAIDMEELLGDADLAMGLDADPQLGRGARVFLKYPGFTSAAEVDETLNLCGETFPFFNSGVMVWRQTEKTRAFFERWHLEWCKYRRADQLALARALCSTNIRVKALDKRFNFPVLSKDLVYDKAIYHLIFKERIAKEVGLWRPEFDGLMDAALSKILSNGVRAENHYLHIGQTIYNDPGSSTLVVCPAGDEAFWSYCADGNCVFVTEGGGSAGGDGNESHQYDFKSKVGEWLSTVEVPAGIDRSFDYVIISGPKGFNSDCPGREIPVAWASKLAKKGVFVFDYNRQWERQVCDRYLGAPHYVVPPVGRGDAELAVFHRGN

InterPro domains:
  IPR005069 Nucleotide-diphospho-sugar transferase [PF03407] (33-151)
  IPR029044 Nucleotide-diphospho-sugar transferases [G3DSA:3.90.550.10] (7-185)
  IPR029044 Nucleotide-diphospho-sugar transferases [SSF53448] (15-158)

Secondary structure (DSSP, 8-state):
-PPP--------HHHHHHHHTTGGGT--SSEEEEE-TTEEESS---HHHHHTT-SEEEEEEEEEEHHHHHHHHTTSBTTB-HHHHHHHHHHH-TTSEEEEEEEEEEE--HHHHHHHHHHHHHHHTT-S-HHHHHHHHHHHS---EEEEPGGGSEEE-SS---TT-SEEEETTHHHHHHHTT----SS-HHHHHHHHHHHHTT-S-HHHHHHHHHHHHTSTT--EEEES--S-HHHHHHHTTT-EEEEESSS-----TT-EEEE--GGG--SGGGGG-PPPTT--S-EEEEEE--PPP-BTTB-TTHHHHHHHHHHEEEEEEEETTTSHHHHHHHHHHT-S-SEEE---SS--PPEEEEE---

Radius of gyration: 25.74 Å; Cα contacts (8 Å, |Δi|>4): 628; chains: 1; bounding box: 58×37×74 Å

pLDDT: mean 85.66, std 14.31, range [36.78, 98.69]